Protein AF-A0A1J5P6Z2-F1 (afdb_monomer_lite)

Secondary structure (DSSP, 8-state):
------SSS---HHHHTT------PPPPHHHHHHHIIIIIHHHHHHHTT--TTT----HHHHHHIIIII--SSSSHHHHHHHHHHHHHHHHHHHHHHHHHHHHHHHHHHHHHHHHHHHHHHHHHHHHHHHHHHHHHHHHHHHHHHHHHHHHHHHHHHHHHHHHHHHHHHHHHHHHHHHHHHHHHHHHHHHHHHHHHHHHHHHHHHTT-S-HHHHHHHHHHHHHHHHHHHHHHHHHTPPP----S-TTTSHHHHHIIIIIHHHHTT-HHHHTHHHHHHHHHHHHHHHHHHHHHT-HHHHHHHHHHHHHHHHHHHHHHHHHHTT--

Organism: NCBI:txid410659

Radius of gyration: 81.22 Å; chains: 1; bounding box: 143×39×195 Å

Structure (mmCIF, N/CA/C/O backbone):
data_AF-A0A1J5P6Z2-F1
#
_entry.id   AF-A0A1J5P6Z2-F1
#
loop_
_atom_site.group_PDB
_atom_site.id
_atom_site.type_symbol
_atom_site.label_atom_id
_atom_site.label_alt_id
_atom_site.label_comp_id
_atom_site.label_asym_id
_atom_site.label_entity_id
_atom_site.label_seq_id
_atom_site.pdbx_PDB_ins_code
_atom_site.Cartn_x
_atom_site.Cartn_y
_atom_site.Cartn_z
_atom_site.occupancy
_atom_site.B_iso_or_equiv
_atom_site.auth_seq_id
_atom_site.auth_comp_id
_atom_site.auth_asym_id
_atom_site.auth_atom_id
_atom_site.pdbx_PDB_model_num
ATOM 1 N N . MET A 1 1 ? -91.002 -18.496 86.817 1.00 79.62 1 MET A N 1
ATOM 2 C CA . MET A 1 1 ? -89.914 -18.544 87.816 1.00 79.62 1 MET A CA 1
ATOM 3 C C . MET A 1 1 ? -89.380 -17.131 87.974 1.00 79.62 1 MET A C 1
ATOM 5 O O . MET A 1 1 ? -89.058 -16.530 86.959 1.00 79.62 1 MET A O 1
ATOM 9 N N . PHE A 1 2 ? -89.356 -16.587 89.191 1.00 88.38 2 PHE A N 1
ATOM 10 C CA . PHE A 1 2 ? -88.803 -15.257 89.469 1.00 88.38 2 PHE A CA 1
ATOM 11 C C . PHE A 1 2 ? -87.488 -15.414 90.230 1.00 88.38 2 PHE A C 1
ATOM 13 O O . PHE A 1 2 ? -87.411 -16.228 91.145 1.00 88.38 2 PHE A O 1
ATOM 20 N N . VAL A 1 3 ? -86.474 -14.640 89.847 1.00 87.06 3 VAL A N 1
ATOM 21 C CA . VAL A 1 3 ? -85.189 -14.553 90.548 1.00 87.06 3 VAL A CA 1
ATOM 22 C C . VAL A 1 3 ? -84.920 -13.078 90.798 1.00 87.06 3 VAL A C 1
ATOM 24 O O . VAL A 1 3 ? -84.988 -12.271 89.872 1.00 87.06 3 VAL A O 1
ATOM 27 N N . ALA A 1 4 ? -84.642 -12.726 92.048 1.00 87.81 4 ALA A N 1
ATOM 28 C CA . ALA A 1 4 ? -84.287 -11.375 92.451 1.00 87.81 4 ALA A CA 1
ATOM 29 C C . ALA A 1 4 ? -82.893 -11.388 93.083 1.00 87.81 4 ALA A C 1
ATOM 31 O O . ALA A 1 4 ? -82.535 -12.329 93.789 1.00 87.81 4 ALA A O 1
ATOM 32 N N . THR A 1 5 ? -82.106 -10.343 92.836 1.00 89.62 5 THR A N 1
ATOM 33 C CA . THR A 1 5 ? -80.767 -10.172 93.413 1.00 89.62 5 THR A CA 1
ATOM 34 C C . THR A 1 5 ? -80.741 -8.922 94.279 1.00 89.62 5 THR A C 1
ATOM 36 O O . THR A 1 5 ? -81.189 -7.866 93.833 1.00 89.62 5 THR A O 1
ATOM 39 N N . ALA A 1 6 ? -80.168 -9.008 95.475 1.00 87.19 6 ALA A N 1
ATOM 40 C CA . ALA A 1 6 ? -79.970 -7.864 96.357 1.00 87.19 6 ALA A CA 1
ATOM 41 C C . ALA A 1 6 ? -78.566 -7.911 96.971 1.00 87.19 6 ALA A C 1
ATOM 43 O O . ALA A 1 6 ? -78.073 -8.982 97.315 1.00 87.19 6 ALA A O 1
ATOM 44 N N . ASN A 1 7 ? -77.927 -6.747 97.122 1.00 85.69 7 ASN A N 1
ATOM 45 C CA . ASN A 1 7 ? -76.618 -6.644 97.783 1.00 85.69 7 ASN A CA 1
ATOM 46 C C . ASN A 1 7 ? -76.742 -6.539 99.311 1.00 85.69 7 ASN A C 1
ATOM 48 O O . ASN A 1 7 ? -75.782 -6.800 100.030 1.00 85.69 7 ASN A O 1
ATOM 52 N N . THR A 1 8 ? -77.908 -6.123 99.812 1.00 82.75 8 THR A N 1
ATOM 53 C CA . THR A 1 8 ? -78.197 -5.978 101.243 1.00 82.75 8 THR A CA 1
ATOM 54 C C . THR A 1 8 ? -79.546 -6.614 101.566 1.00 82.75 8 THR A C 1
ATOM 56 O O . THR A 1 8 ? -80.411 -6.735 100.701 1.00 82.75 8 THR A O 1
ATOM 59 N N . LEU A 1 9 ? -79.735 -7.011 102.826 1.00 84.00 9 LEU A N 1
ATOM 60 C CA . LEU A 1 9 ? -80.982 -7.619 103.309 1.00 84.00 9 LEU A CA 1
ATOM 61 C C . LEU A 1 9 ? -81.999 -6.583 103.812 1.00 84.00 9 LEU A C 1
ATOM 63 O O . LEU A 1 9 ? -82.941 -6.942 104.509 1.00 84.00 9 LEU A O 1
ATOM 67 N N . ASN A 1 10 ? -81.834 -5.303 103.461 1.00 86.25 10 ASN A N 1
ATOM 68 C CA . ASN A 1 10 ? -82.802 -4.252 103.783 1.00 86.25 10 ASN A CA 1
ATOM 69 C C . ASN A 1 10 ? -83.983 -4.287 102.797 1.00 86.25 10 ASN A C 1
ATOM 71 O O . ASN A 1 10 ? -84.209 -3.355 102.026 1.00 86.25 10 ASN A O 1
ATOM 75 N N . ILE A 1 11 ? -84.671 -5.424 102.763 1.00 87.38 11 ILE A N 1
ATOM 76 C CA . ILE A 1 11 ? -85.799 -5.703 101.876 1.00 87.38 11 ILE A CA 1
ATOM 77 C C . ILE A 1 11 ? -87.077 -5.587 102.718 1.00 87.38 11 ILE A C 1
ATOM 79 O O . ILE A 1 11 ? -87.085 -6.069 103.852 1.00 87.38 11 ILE A O 1
ATOM 83 N N . PRO A 1 12 ? -88.163 -4.971 102.210 1.00 89.88 12 PRO A N 1
ATOM 84 C CA . PRO A 1 12 ? -89.425 -4.900 102.939 1.00 89.88 12 PRO A CA 1
ATOM 85 C C . PRO A 1 12 ? -89.884 -6.286 103.414 1.00 89.88 12 PRO A C 1
ATOM 87 O O . PRO A 1 12 ? -89.955 -7.218 102.610 1.00 89.88 12 PRO A O 1
ATOM 90 N N . ALA A 1 13 ? -90.243 -6.405 104.696 1.00 84.75 13 ALA A N 1
ATOM 91 C CA . ALA A 1 13 ? -90.653 -7.669 105.318 1.00 84.75 13 ALA A CA 1
ATOM 92 C C . ALA A 1 13 ? -91.703 -8.469 104.507 1.00 84.75 13 ALA A 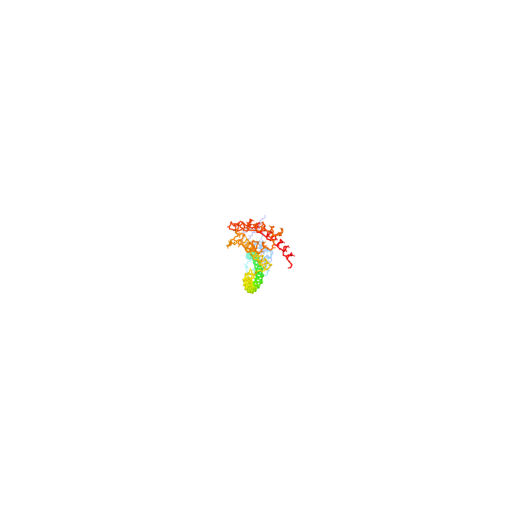C 1
ATOM 94 O O . ALA A 1 13 ? -91.503 -9.669 104.332 1.00 84.75 13 ALA A O 1
ATOM 95 N N . PRO A 1 14 ? -92.731 -7.846 103.880 1.00 88.75 14 PRO A N 1
ATOM 96 C CA . PRO A 1 14 ? -93.716 -8.589 103.085 1.00 88.75 14 PRO A CA 1
ATOM 97 C C . PRO A 1 14 ? -93.141 -9.333 101.871 1.00 88.75 14 PRO A C 1
ATOM 99 O O . PRO A 1 14 ? -93.732 -10.307 101.406 1.00 88.75 14 PRO A O 1
ATOM 102 N N . LEU A 1 15 ? -92.024 -8.849 101.318 1.00 87.88 15 LEU A N 1
ATOM 103 C CA . LEU A 1 15 ? -91.320 -9.506 100.216 1.00 87.88 15 LEU A CA 1
ATOM 104 C C . LEU A 1 15 ? -90.353 -10.565 100.743 1.00 87.88 15 LEU A C 1
ATOM 106 O O . LEU A 1 15 ? -90.240 -11.626 100.140 1.00 87.88 15 LEU A O 1
ATOM 110 N N . MET A 1 16 ? -89.699 -10.290 101.874 1.00 84.12 16 MET A N 1
ATOM 111 C CA . MET A 1 16 ? -88.738 -11.199 102.497 1.00 84.12 16 MET A CA 1
ATOM 112 C C . MET A 1 16 ? -89.387 -12.521 102.921 1.00 84.12 16 MET A C 1
ATOM 114 O O . MET A 1 16 ? -88.835 -13.578 102.636 1.00 84.12 16 MET A O 1
ATOM 118 N N . ASP A 1 17 ? -90.598 -12.469 103.483 1.00 85.44 17 ASP A N 1
ATOM 119 C CA . ASP A 1 17 ? -91.355 -13.660 103.904 1.00 85.44 17 ASP A CA 1
ATOM 120 C C . ASP A 1 17 ? -91.742 -14.584 102.735 1.00 85.44 17 ASP A C 1
ATOM 122 O O . ASP A 1 17 ? -92.127 -15.735 102.934 1.00 85.44 17 ASP A O 1
ATOM 126 N N . ARG A 1 18 ? -91.659 -14.085 101.495 1.00 91.81 18 ARG A N 1
ATOM 127 C CA . ARG A 1 18 ? -91.987 -14.822 100.265 1.00 91.81 18 ARG A CA 1
ATOM 128 C C . ARG A 1 18 ? -90.749 -15.233 99.469 1.00 91.81 18 ARG A C 1
ATOM 130 O O . ARG A 1 18 ? -90.887 -15.680 98.331 1.00 91.81 18 ARG A O 1
ATOM 137 N N . MET A 1 19 ? -89.556 -15.043 100.026 1.00 90.19 19 MET A N 1
ATOM 138 C CA . MET A 1 19 ? -88.288 -15.303 99.356 1.00 90.19 19 MET A CA 1
ATOM 139 C C . MET A 1 19 ? -87.455 -16.308 100.146 1.00 90.19 19 MET A C 1
ATOM 141 O O . MET A 1 19 ? -87.282 -16.186 101.354 1.00 90.19 19 MET A O 1
ATOM 145 N N . GLU A 1 20 ? -86.866 -17.268 99.439 1.00 90.25 20 GLU A N 1
ATOM 146 C CA . GLU A 1 20 ? -85.756 -18.048 99.973 1.00 90.25 20 GLU A CA 1
ATOM 147 C C . GLU A 1 20 ? -84.465 -17.240 99.801 1.00 90.25 20 GLU A C 1
ATOM 149 O O . GLU A 1 20 ? -84.074 -16.886 98.685 1.00 90.25 20 GLU A O 1
ATOM 154 N N . ILE A 1 21 ? -83.813 -16.899 100.913 1.00 88.00 21 ILE A N 1
ATOM 155 C CA . ILE A 1 21 ? -82.596 -16.086 100.892 1.00 88.00 21 ILE A CA 1
ATOM 156 C C . ILE A 1 21 ? -81.380 -17.002 100.771 1.00 88.00 21 ILE A C 1
ATOM 158 O O . ILE A 1 21 ? -80.937 -17.599 101.752 1.00 88.00 21 ILE A O 1
ATOM 162 N N . ILE A 1 22 ? -80.781 -17.030 99.583 1.00 89.50 22 ILE A N 1
ATOM 163 C CA . ILE A 1 22 ? -79.484 -17.669 99.349 1.00 89.50 22 ILE A CA 1
ATOM 164 C C . ILE A 1 22 ? -78.388 -16.608 99.491 1.00 89.50 22 ILE A C 1
ATOM 166 O O . ILE A 1 22 ? -78.310 -15.664 98.704 1.00 89.50 22 ILE A O 1
ATOM 170 N N . ARG A 1 23 ? -77.528 -16.747 100.507 1.00 83.62 23 ARG A N 1
ATOM 171 C CA . ARG A 1 23 ? -76.382 -15.849 100.706 1.00 83.62 23 ARG A CA 1
ATOM 172 C C . ARG A 1 23 ? -75.191 -16.332 99.889 1.00 83.62 23 ARG A C 1
ATOM 174 O O . ARG A 1 23 ? -74.643 -17.393 100.164 1.00 83.62 23 ARG A O 1
ATOM 181 N N . LEU A 1 24 ? -74.767 -15.518 98.930 1.00 85.12 24 LEU A N 1
ATOM 182 C CA . LEU A 1 24 ? -73.528 -15.735 98.192 1.00 85.12 24 LEU A CA 1
ATOM 183 C C . LEU A 1 24 ? -72.399 -14.982 98.902 1.00 85.12 24 LEU A C 1
ATOM 185 O O . LEU A 1 24 ? -72.438 -13.754 99.005 1.00 85.12 24 LEU A O 1
ATOM 189 N N . SER A 1 25 ? -71.423 -15.716 99.435 1.00 85.62 25 SER A N 1
ATOM 190 C CA . SER A 1 25 ? -70.207 -15.128 99.998 1.00 85.62 25 SER A CA 1
ATOM 191 C C . SER A 1 25 ? -69.284 -14.610 98.893 1.00 85.62 25 SER A C 1
ATOM 193 O O . SER A 1 25 ? -69.420 -14.961 97.722 1.00 85.62 25 SER A O 1
ATOM 195 N N . GLY A 1 26 ? -68.333 -13.757 99.277 1.00 89.12 26 GLY A N 1
ATOM 196 C CA . GLY A 1 26 ? -67.220 -13.407 98.399 1.00 89.12 26 GLY A CA 1
ATOM 197 C C . GLY A 1 26 ? -66.314 -14.605 98.118 1.00 89.12 26 GLY A C 1
ATOM 198 O O . GLY A 1 26 ? -66.422 -15.643 98.770 1.00 89.12 26 GLY A O 1
ATOM 199 N N . TYR A 1 27 ? -65.402 -14.414 97.173 1.00 93.44 27 TYR A N 1
ATOM 200 C CA . TYR A 1 27 ? -64.408 -15.412 96.794 1.00 93.44 27 TYR A CA 1
ATOM 201 C C . TYR A 1 27 ? -63.080 -15.166 97.514 1.00 93.44 27 TYR A C 1
ATOM 203 O O . TYR A 1 27 ? -62.640 -14.019 97.655 1.00 93.44 27 TYR A O 1
ATOM 211 N N . THR A 1 28 ? -62.423 -16.246 97.918 1.00 93.06 28 THR A N 1
ATOM 212 C CA . THR A 1 28 ? -61.026 -16.262 98.370 1.00 93.06 28 THR A CA 1
ATOM 213 C C . THR A 1 28 ? -60.061 -15.975 97.212 1.00 93.06 28 THR A C 1
ATOM 215 O O . THR A 1 28 ? -60.448 -16.020 96.044 1.00 93.06 28 THR A O 1
ATOM 218 N N . GLU A 1 29 ? -58.792 -15.666 97.507 1.00 90.75 29 GLU A N 1
ATOM 219 C CA . GLU A 1 29 ? -57.788 -15.406 96.459 1.00 90.75 29 GLU A CA 1
ATOM 220 C C . GLU A 1 29 ? -57.661 -16.579 95.476 1.00 90.75 29 GLU A C 1
ATOM 222 O O . GLU A 1 29 ? -57.705 -16.363 94.266 1.00 90.75 29 GLU A O 1
ATOM 227 N N . ASP A 1 30 ? -57.571 -17.810 95.985 1.00 91.75 30 ASP A N 1
ATOM 228 C CA . ASP A 1 30 ? -57.420 -19.011 95.155 1.00 91.75 30 ASP A CA 1
ATOM 229 C C . ASP A 1 30 ? -58.671 -19.281 94.303 1.00 91.75 30 ASP A C 1
ATOM 231 O O . ASP A 1 30 ? -58.567 -19.638 93.128 1.00 91.75 30 ASP A O 1
ATOM 235 N N . GLU A 1 31 ? -59.869 -19.033 94.846 1.00 93.25 31 GLU A N 1
ATOM 236 C CA . GLU A 1 31 ? -61.115 -19.123 94.076 1.00 93.25 31 GLU A CA 1
ATOM 237 C C . GLU A 1 31 ? -61.163 -18.080 92.956 1.00 93.25 31 GLU A C 1
ATOM 239 O O . GLU A 1 31 ? -61.568 -18.400 91.839 1.00 93.25 31 GLU A O 1
ATOM 244 N N . LYS A 1 32 ? -60.711 -16.846 93.210 1.00 94.81 32 LYS A N 1
ATOM 245 C CA . LYS A 1 32 ? -60.655 -15.800 92.178 1.00 94.81 32 LYS A CA 1
ATOM 246 C C . LYS A 1 32 ? -59.666 -16.124 91.070 1.00 94.81 32 LYS A C 1
ATOM 248 O O . LYS A 1 32 ? -59.987 -15.874 89.910 1.00 94.81 32 LYS A O 1
ATOM 253 N N . VAL A 1 33 ? -58.502 -16.676 91.409 1.00 94.81 33 VAL A N 1
ATOM 254 C CA . VAL A 1 33 ? -57.518 -17.137 90.419 1.00 94.81 33 VAL A CA 1
ATOM 255 C C . VAL A 1 33 ? -58.127 -18.251 89.562 1.00 94.81 33 VAL A C 1
ATOM 257 O O . VAL A 1 33 ? -58.147 -18.126 88.340 1.00 94.81 33 VAL A O 1
ATOM 260 N N . SER A 1 34 ? -58.756 -19.257 90.178 1.00 94.56 34 SER A N 1
ATOM 261 C CA . SER A 1 34 ? -59.429 -20.350 89.455 1.00 94.56 34 SER A CA 1
ATO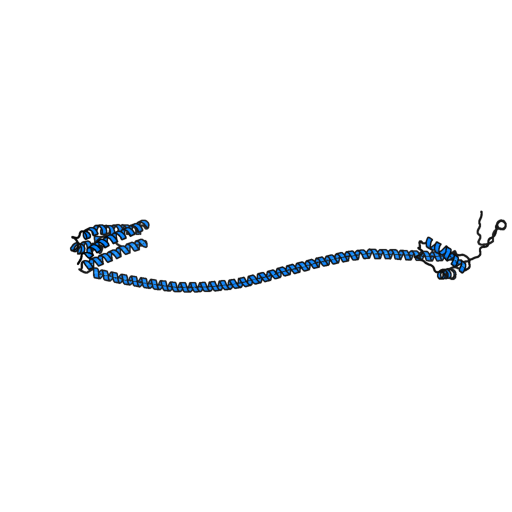M 262 C C . SER A 1 34 ? -60.573 -19.856 88.552 1.00 94.56 34 SER A C 1
ATOM 264 O O . SER A 1 34 ? -60.724 -20.311 87.415 1.00 94.56 34 SER A O 1
ATOM 266 N N . ILE A 1 35 ? -61.366 -18.878 89.011 1.00 94.81 35 ILE A N 1
ATOM 267 C CA . ILE A 1 35 ? -62.412 -18.232 88.200 1.00 94.81 35 ILE A CA 1
ATOM 268 C C . ILE A 1 35 ? -61.794 -17.452 87.032 1.00 94.81 35 ILE A C 1
ATOM 270 O O . ILE A 1 35 ? -62.320 -17.492 85.915 1.00 94.81 35 ILE A O 1
ATOM 274 N N . ALA A 1 36 ? -60.690 -16.744 87.272 1.00 94.56 36 ALA A N 1
ATOM 275 C CA . ALA A 1 36 ? -60.010 -15.980 86.241 1.00 94.56 36 ALA A CA 1
ATOM 276 C C . ALA A 1 36 ? -59.468 -16.883 85.132 1.00 94.56 36 ALA A C 1
ATOM 278 O O . ALA A 1 36 ? -59.775 -16.636 83.969 1.00 94.56 36 ALA A O 1
ATOM 279 N N . GLU A 1 37 ? -58.752 -17.950 85.480 1.00 93.25 37 GLU A N 1
ATOM 280 C CA . GLU A 1 37 ? -58.189 -18.898 84.513 1.00 93.25 37 GLU A CA 1
ATOM 281 C C . GLU A 1 37 ? -59.263 -19.597 83.684 1.00 93.25 37 GLU A C 1
ATOM 283 O O . GLU A 1 37 ? -59.166 -19.662 82.460 1.00 93.25 37 GLU A O 1
ATOM 288 N N . ARG A 1 38 ? -60.312 -20.106 84.341 1.00 93.75 38 ARG A N 1
ATOM 289 C CA . ARG A 1 38 ? -61.333 -20.914 83.662 1.00 93.75 38 ARG A CA 1
ATOM 290 C C . ARG A 1 38 ? -62.310 -20.084 82.842 1.00 93.75 38 ARG A C 1
ATOM 292 O O . ARG A 1 38 ? -62.811 -20.575 81.835 1.00 93.75 38 ARG A O 1
ATOM 299 N N . TYR A 1 39 ? -62.615 -18.860 83.277 1.00 94.38 39 TYR A N 1
ATOM 300 C CA . TYR A 1 39 ? -63.736 -18.101 82.719 1.00 94.38 39 TYR A CA 1
ATOM 301 C C . TYR A 1 39 ? -63.365 -16.691 82.265 1.00 94.38 39 TYR A C 1
ATOM 303 O O . TYR A 1 39 ? -63.748 -16.301 81.163 1.00 94.38 39 TYR A O 1
ATOM 311 N N . LEU A 1 40 ? -62.645 -15.906 83.072 1.00 94.56 40 LEU A N 1
ATOM 312 C CA . LEU A 1 40 ? -62.426 -14.488 82.748 1.00 94.56 40 LEU A CA 1
ATOM 313 C C . LEU A 1 40 ? -61.361 -14.293 81.668 1.00 94.56 40 LEU A C 1
ATOM 315 O O . LEU A 1 40 ? -61.584 -13.513 80.747 1.00 94.56 40 LEU A O 1
ATOM 319 N N . VAL A 1 41 ? -60.235 -15.004 81.743 1.00 93.25 41 VAL A N 1
ATOM 320 C CA . VAL A 1 41 ? -59.144 -14.912 80.763 1.00 93.25 41 VAL A CA 1
ATOM 321 C C . VAL A 1 41 ? -59.620 -15.348 79.371 1.00 93.25 41 VAL A C 1
ATOM 323 O O . VAL A 1 41 ? -59.529 -14.521 78.462 1.00 93.25 41 VAL A O 1
ATOM 326 N N . PRO A 1 42 ? -60.237 -16.535 79.175 1.00 92.38 42 PRO A N 1
ATOM 327 C CA . PRO A 1 42 ? -60.747 -16.929 77.859 1.00 92.38 42 PRO A CA 1
ATOM 328 C C . PRO A 1 42 ? -61.787 -15.946 77.310 1.00 92.38 42 PRO A C 1
ATOM 330 O O . PRO A 1 42 ? -61.762 -15.597 76.130 1.00 92.38 42 PRO A O 1
ATOM 333 N N . LYS A 1 43 ? -62.675 -15.440 78.179 1.00 93.94 43 LYS A N 1
ATOM 334 C CA . LYS A 1 43 ? -63.692 -14.450 77.808 1.00 93.94 43 LYS A CA 1
ATOM 335 C C . LYS A 1 43 ? -63.065 -13.137 77.336 1.00 93.94 43 LYS A C 1
ATOM 337 O O . LYS A 1 43 ? -63.491 -12.601 76.315 1.00 93.94 43 LYS A O 1
ATOM 342 N N . GLN A 1 44 ? -62.067 -12.616 78.053 1.00 93.62 44 GLN A N 1
ATOM 343 C CA . GLN A 1 44 ? -61.389 -11.373 77.679 1.00 93.62 44 GLN A CA 1
ATOM 344 C C . GLN A 1 44 ? -60.513 -11.550 76.433 1.00 93.62 44 GLN A C 1
AT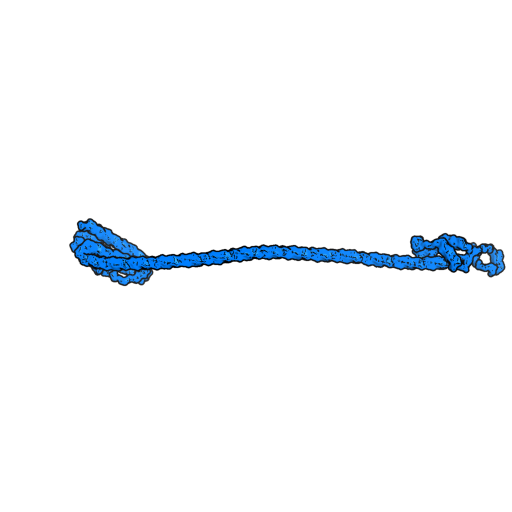OM 346 O O . GLN A 1 44 ? -60.498 -10.657 75.592 1.00 93.62 44 GLN A O 1
ATOM 351 N N . MET A 1 45 ? -59.839 -12.689 76.254 1.00 91.44 45 MET A N 1
ATOM 352 C CA . MET A 1 45 ? -59.074 -12.971 75.031 1.00 91.44 45 MET A CA 1
ATOM 353 C C . MET A 1 45 ? -59.978 -12.988 73.795 1.00 91.44 45 MET A C 1
ATOM 355 O O . MET A 1 45 ? -59.714 -12.264 72.836 1.00 91.44 45 MET A O 1
ATOM 359 N N . ALA A 1 46 ? -61.098 -13.717 73.857 1.00 90.75 46 ALA A N 1
ATOM 360 C CA . ALA A 1 46 ? -62.066 -13.784 72.764 1.00 90.75 46 ALA A CA 1
ATOM 361 C C . ALA A 1 46 ? -62.689 -12.413 72.450 1.00 90.75 46 ALA A C 1
ATOM 363 O O . ALA A 1 46 ? -62.782 -12.028 71.287 1.00 90.75 46 ALA A O 1
ATOM 364 N N . ALA A 1 47 ? -63.070 -11.644 73.477 1.00 91.75 47 ALA A N 1
ATOM 365 C CA . ALA A 1 47 ? -63.661 -10.316 73.301 1.00 91.75 47 ALA A CA 1
ATOM 366 C C . ALA A 1 47 ? -62.705 -9.295 72.655 1.00 91.75 47 ALA A C 1
ATOM 368 O O . ALA A 1 47 ? -63.171 -8.328 72.057 1.00 91.75 47 ALA A O 1
ATOM 369 N N . ASN A 1 48 ? -61.389 -9.499 72.773 1.00 90.56 48 ASN A N 1
ATOM 370 C CA . ASN A 1 48 ? -60.364 -8.625 72.194 1.00 90.56 48 ASN A CA 1
ATOM 371 C C . ASN A 1 48 ? -59.696 -9.224 70.943 1.00 90.56 48 ASN A C 1
ATOM 373 O O . ASN A 1 48 ? -58.713 -8.666 70.464 1.00 90.56 48 ASN A O 1
ATOM 377 N N . GLY A 1 49 ? -60.216 -10.337 70.413 1.00 88.75 49 GLY A N 1
ATOM 378 C CA . GLY A 1 49 ? -59.717 -10.960 69.183 1.00 88.75 49 GLY A CA 1
ATOM 379 C C . GLY A 1 49 ? -58.333 -11.604 69.298 1.00 88.75 49 GLY A C 1
ATOM 380 O O . GLY A 1 49 ? -57.715 -11.860 68.271 1.00 88.75 49 GLY A O 1
ATOM 381 N N . LEU A 1 50 ? -57.851 -11.867 70.517 1.00 88.50 50 LEU A N 1
ATOM 382 C CA . LEU A 1 50 ? -56.543 -12.478 70.749 1.00 88.50 50 LEU A CA 1
ATOM 383 C C . LEU A 1 50 ? -56.603 -13.993 70.554 1.00 88.50 50 LEU A C 1
ATOM 385 O O . LEU A 1 50 ? -57.430 -14.676 71.169 1.00 88.50 50 LEU A O 1
ATOM 389 N N . LYS A 1 51 ? -55.681 -14.533 69.756 1.00 88.06 51 LYS A N 1
ATOM 390 C CA . LYS A 1 51 ? -55.467 -15.981 69.646 1.00 88.06 51 LYS A CA 1
ATOM 391 C C . LYS A 1 51 ? -54.732 -16.511 70.888 1.00 88.06 51 LYS A C 1
ATOM 393 O O . LYS A 1 51 ? -53.968 -15.770 71.509 1.00 88.06 51 LYS A O 1
ATOM 398 N N . PRO A 1 52 ? -54.887 -17.802 71.241 1.00 82.94 52 PRO A N 1
ATOM 399 C CA . PRO A 1 52 ? -54.159 -18.416 72.360 1.00 82.94 52 PRO A CA 1
ATOM 400 C C . PRO A 1 52 ? -52.633 -18.259 72.289 1.00 82.94 52 PRO A C 1
ATOM 402 O O . PRO A 1 52 ? -51.967 -18.191 73.315 1.00 82.94 52 PRO A O 1
ATOM 405 N N . GLU A 1 53 ? -52.090 -18.177 71.076 1.00 85.44 53 GLU A N 1
ATOM 406 C CA . GLU A 1 53 ? -50.656 -18.029 70.804 1.00 85.44 53 GLU A CA 1
ATOM 407 C C . GLU A 1 53 ? -50.153 -16.587 70.998 1.00 85.44 53 GLU A C 1
ATOM 409 O O . GLU A 1 53 ? -48.957 -16.363 71.154 1.00 85.44 53 GLU A O 1
ATOM 414 N N . GLU A 1 54 ? -51.057 -15.602 71.009 1.00 80.31 54 GLU A N 1
ATOM 415 C CA . GLU A 1 54 ? -50.723 -14.172 71.046 1.00 80.31 54 GLU A CA 1
ATOM 416 C C . GLU A 1 54 ? -50.669 -13.620 72.480 1.00 80.31 54 GLU A C 1
ATOM 418 O O . GLU A 1 54 ? -50.049 -12.585 72.725 1.00 80.31 54 GLU A O 1
ATOM 423 N N . CYS A 1 55 ? -51.319 -14.280 73.447 1.00 83.69 55 CYS A N 1
ATOM 424 C CA . CYS A 1 55 ? -51.331 -13.840 74.841 1.00 83.69 55 CYS A CA 1
ATOM 425 C C . CYS A 1 55 ? -51.567 -15.004 75.809 1.00 83.69 55 CYS A C 1
ATOM 427 O O . CYS A 1 55 ? -52.602 -15.662 75.757 1.00 83.69 55 CYS A O 1
ATOM 429 N N . ALA A 1 56 ? -50.646 -15.197 76.753 1.00 86.12 56 ALA A N 1
ATOM 430 C CA . ALA A 1 56 ? -50.805 -16.118 77.871 1.00 86.12 56 ALA A CA 1
ATOM 431 C C . ALA A 1 56 ? -50.568 -15.365 79.184 1.00 86.12 56 ALA A C 1
ATOM 433 O O . ALA A 1 56 ? -49.557 -14.678 79.340 1.00 86.12 56 ALA A O 1
ATOM 434 N N . ILE A 1 57 ? -51.503 -15.485 80.128 1.00 87.25 57 ILE A N 1
ATOM 435 C CA . ILE A 1 57 ? -51.391 -14.887 81.462 1.00 87.25 57 ILE A CA 1
ATOM 436 C C . ILE A 1 57 ? -51.083 -16.018 82.441 1.00 87.25 57 ILE A C 1
ATOM 438 O O . ILE A 1 57 ? -51.857 -16.966 82.543 1.00 87.25 57 ILE A O 1
ATOM 442 N N . SER A 1 58 ? -49.950 -15.935 83.138 1.00 92.12 58 SER A N 1
ATOM 443 C CA . SER A 1 58 ? -49.562 -16.943 84.126 1.00 92.12 58 SER A CA 1
ATOM 444 C C . SER A 1 58 ? -50.414 -16.851 85.393 1.00 92.12 58 SER A C 1
ATOM 446 O O . SER A 1 58 ? -50.854 -15.765 85.779 1.00 92.12 58 SER A O 1
ATOM 448 N N . GLU A 1 59 ? -50.570 -17.971 86.102 1.00 90.94 59 GLU A N 1
ATOM 449 C CA . GLU A 1 59 ? -51.256 -18.011 87.403 1.00 90.94 59 GLU A CA 1
ATOM 450 C C . GLU A 1 59 ? -50.661 -16.988 88.389 1.00 90.94 59 GLU A C 1
ATOM 452 O O . GLU A 1 59 ? -51.389 -16.275 89.082 1.00 90.94 59 GLU A O 1
ATOM 457 N N . SER A 1 60 ? -49.329 -16.854 88.415 1.00 92.06 60 SER A N 1
ATOM 458 C CA . SER A 1 60 ? -48.631 -15.871 89.254 1.00 92.06 60 SER A CA 1
ATOM 459 C C . SER A 1 60 ? -49.074 -14.435 88.962 1.00 92.06 60 SER A C 1
ATOM 461 O O . SER A 1 60 ? -49.358 -13.684 89.892 1.00 92.06 60 SER A O 1
ATOM 463 N N . ALA A 1 61 ? -49.220 -14.075 87.685 1.00 91.69 61 ALA A N 1
ATOM 464 C CA . ALA A 1 61 ? -49.685 -12.755 87.282 1.00 91.69 61 ALA A CA 1
ATOM 465 C C . ALA A 1 61 ? -51.156 -12.535 87.667 1.00 91.69 61 ALA A C 1
ATOM 467 O O . ALA A 1 61 ? -51.517 -11.453 88.124 1.00 91.69 61 ALA A O 1
ATOM 468 N N . LEU A 1 62 ? -52.010 -13.559 87.547 1.00 92.44 62 LEU A N 1
ATOM 469 C CA . LEU A 1 62 ? -53.399 -13.484 88.016 1.00 92.44 62 LEU A CA 1
ATOM 470 C C . LEU A 1 62 ? -53.471 -13.259 89.527 1.00 92.44 62 LEU A C 1
ATOM 472 O O . LEU A 1 62 ? -54.247 -12.421 89.990 1.00 92.44 62 LEU A O 1
ATOM 476 N N . ARG A 1 63 ? -52.635 -13.966 90.289 1.00 93.56 63 ARG A N 1
ATOM 477 C CA . ARG A 1 63 ? -52.538 -13.826 91.744 1.00 93.56 63 ARG A CA 1
ATOM 478 C C . ARG A 1 63 ? -52.083 -12.419 92.142 1.00 93.56 63 ARG A C 1
ATOM 480 O O . ARG A 1 63 ? -52.660 -11.833 93.059 1.00 93.56 63 ARG A O 1
ATOM 487 N N . ASP A 1 64 ? -51.133 -11.842 91.413 1.00 94.69 64 ASP A N 1
ATOM 488 C CA . ASP A 1 64 ? -50.686 -10.463 91.624 1.00 94.69 64 ASP A CA 1
ATOM 489 C C . ASP A 1 64 ? -51.783 -9.440 91.295 1.00 94.69 64 ASP A C 1
ATOM 491 O O . ASP A 1 64 ? -51.996 -8.495 92.058 1.00 94.69 64 ASP A O 1
ATOM 495 N N . ILE A 1 65 ? -52.544 -9.646 90.213 1.00 92.94 65 ILE A N 1
ATOM 496 C CA . ILE A 1 65 ? -53.691 -8.789 89.873 1.00 92.94 65 ILE A CA 1
ATOM 497 C C . ILE A 1 65 ? -54.727 -8.825 91.000 1.00 92.94 65 ILE A C 1
ATOM 499 O O . ILE A 1 65 ? -55.179 -7.774 91.459 1.00 92.94 65 ILE A O 1
ATOM 503 N N . VAL A 1 66 ? -55.063 -10.018 91.499 1.00 92.81 66 VAL A N 1
ATOM 504 C CA . VAL A 1 66 ? -56.009 -10.178 92.610 1.00 92.81 66 VAL A CA 1
ATOM 505 C C . VAL A 1 66 ? -55.532 -9.422 93.855 1.00 92.81 66 VAL A C 1
ATOM 507 O O . VAL A 1 66 ? -56.324 -8.679 94.435 1.00 92.81 66 VAL A O 1
ATOM 510 N N . ARG A 1 67 ? -54.254 -9.549 94.234 1.00 91.81 67 ARG A N 1
ATOM 511 C CA . ARG A 1 67 ? -53.691 -8.960 95.465 1.00 91.81 67 ARG A CA 1
ATOM 512 C C . ARG A 1 67 ? -53.492 -7.453 95.408 1.00 91.81 67 ARG A C 1
ATOM 514 O O . ARG A 1 67 ? -53.808 -6.747 96.366 1.00 91.81 67 ARG A O 1
ATOM 521 N N . TYR A 1 68 ? -52.924 -6.962 94.312 1.00 93.50 68 TYR A N 1
ATOM 522 C CA . TYR A 1 68 ? -52.442 -5.584 94.232 1.00 93.50 68 TYR A CA 1
ATOM 523 C C . TYR A 1 68 ? -53.403 -4.655 93.492 1.00 93.50 68 TYR A C 1
ATOM 525 O O . TYR A 1 68 ? -53.409 -3.454 93.762 1.00 93.50 68 TYR A O 1
ATOM 533 N N . TYR A 1 69 ? -54.246 -5.194 92.608 1.00 90.69 69 TYR A N 1
ATOM 534 C CA . TYR A 1 69 ? -55.079 -4.397 91.706 1.00 90.69 69 TYR A CA 1
ATOM 535 C C . TYR A 1 69 ? -56.585 -4.564 91.943 1.00 90.69 69 TYR A C 1
ATOM 537 O O . TYR A 1 69 ? -57.378 -3.813 91.375 1.00 90.69 69 TYR A O 1
ATOM 545 N N . THR A 1 70 ? -57.007 -5.482 92.823 1.00 90.81 70 THR A N 1
ATOM 546 C CA . THR A 1 70 ? -58.422 -5.642 93.194 1.00 90.81 70 THR A CA 1
ATOM 547 C C . THR A 1 70 ? -58.633 -5.534 94.704 1.00 90.81 70 THR A C 1
ATOM 549 O O . THR A 1 70 ? -57.887 -6.099 95.495 1.00 90.81 70 THR A O 1
ATOM 552 N N . ARG A 1 71 ? -59.670 -4.799 95.128 1.00 87.81 71 ARG A N 1
ATOM 553 C CA . ARG A 1 71 ? -60.112 -4.712 96.535 1.00 87.81 71 ARG A CA 1
ATOM 554 C C . ARG A 1 71 ? -61.630 -4.804 96.616 1.00 87.81 71 ARG A C 1
ATOM 556 O O . ARG A 1 71 ? -62.323 -3.846 96.939 1.00 87.81 71 ARG A O 1
ATOM 563 N N . GLU A 1 72 ? -62.145 -5.973 96.267 1.00 90.06 72 GLU A N 1
ATOM 564 C CA . GLU A 1 72 ? -63.577 -6.275 96.280 1.00 90.06 72 GLU A CA 1
ATOM 565 C C . GLU A 1 72 ? -63.819 -7.734 96.675 1.00 90.06 72 GLU A C 1
ATOM 567 O O . GLU A 1 72 ? -62.921 -8.562 96.568 1.00 90.06 72 GLU A O 1
ATOM 572 N N . ALA A 1 73 ? -65.035 -8.076 97.097 1.00 87.12 73 ALA A N 1
ATOM 573 C CA . ALA A 1 73 ? -65.407 -9.466 97.381 1.00 87.12 73 ALA A CA 1
ATOM 574 C C . ALA A 1 73 ? -65.654 -10.296 96.099 1.00 87.12 73 ALA A C 1
ATOM 576 O O . ALA A 1 73 ? -65.519 -11.517 96.115 1.00 87.12 73 ALA A O 1
ATOM 577 N N . GLY A 1 74 ? -66.005 -9.630 94.991 1.00 91.38 74 GLY A N 1
ATOM 578 C CA . GLY A 1 74 ? -66.290 -10.242 93.689 1.00 91.38 74 GLY A CA 1
ATOM 579 C C . GLY A 1 74 ? -65.090 -10.287 92.733 1.00 91.38 74 GLY A C 1
ATOM 580 O O . GLY A 1 74 ? -63.935 -10.244 93.164 1.00 91.38 74 GLY A O 1
ATOM 581 N N . VAL A 1 75 ? -65.391 -10.387 91.431 1.00 94.25 75 VAL A N 1
ATOM 582 C CA . VAL A 1 75 ? -64.405 -10.477 90.329 1.00 94.25 75 VAL A CA 1
ATOM 583 C C . VAL A 1 75 ? -64.605 -9.441 89.206 1.00 94.25 75 VAL A C 1
ATOM 585 O O . VAL A 1 75 ? -64.021 -9.568 88.136 1.00 94.25 75 VAL A O 1
ATOM 588 N N . ARG A 1 76 ? -65.414 -8.400 89.418 1.00 92.31 76 ARG A N 1
ATOM 589 C CA . ARG A 1 76 ? -65.630 -7.311 88.447 1.00 92.31 76 ARG A CA 1
ATOM 590 C C . ARG A 1 76 ? -64.366 -6.487 88.211 1.00 92.31 76 ARG A C 1
ATOM 592 O O . ARG A 1 76 ? -64.016 -6.221 87.065 1.00 92.31 76 ARG A O 1
ATOM 599 N N . SER A 1 77 ? -63.678 -6.088 89.281 1.00 92.00 77 SER A N 1
ATOM 600 C CA . SER A 1 77 ? -62.410 -5.357 89.170 1.00 92.00 77 SER A CA 1
ATOM 601 C C . SER A 1 77 ? -61.340 -6.236 88.521 1.00 92.00 77 SER A C 1
ATOM 603 O O . SER A 1 77 ? -60.607 -5.760 87.661 1.00 92.00 77 SER A O 1
ATOM 605 N N . LEU A 1 78 ? -61.319 -7.533 88.853 1.00 92.94 78 LEU A N 1
ATOM 606 C CA . LEU A 1 78 ? -60.426 -8.517 88.235 1.00 92.94 78 LEU A CA 1
ATOM 607 C C . LEU A 1 78 ? -60.671 -8.629 86.726 1.00 92.94 78 LEU A C 1
ATOM 609 O O . LEU A 1 78 ? -59.741 -8.503 85.937 1.00 92.94 78 LEU A O 1
ATOM 613 N N . GLU A 1 79 ? -61.928 -8.791 86.314 1.00 94.19 79 GLU A N 1
ATOM 614 C CA . GLU A 1 79 ? -62.313 -8.847 84.903 1.00 94.19 79 GLU A CA 1
ATOM 615 C C . GLU A 1 79 ? -61.917 -7.570 84.146 1.00 94.19 79 GLU A C 1
ATOM 617 O O . GLU A 1 79 ? -61.433 -7.645 83.014 1.00 94.19 79 GLU A O 1
ATOM 622 N N . ARG A 1 80 ? -62.065 -6.395 84.774 1.00 93.75 80 ARG A N 1
ATOM 623 C CA . ARG A 1 80 ? -61.675 -5.114 84.173 1.00 93.75 80 ARG A CA 1
ATOM 624 C C . ARG A 1 80 ? -60.171 -5.032 83.914 1.00 93.75 80 ARG A C 1
ATOM 626 O O . ARG A 1 80 ? -59.781 -4.619 82.821 1.00 93.75 80 ARG A O 1
ATOM 633 N N . GLU A 1 81 ? -59.342 -5.418 84.883 1.00 93.62 81 GLU A N 1
ATOM 634 C CA . GLU A 1 81 ? -57.883 -5.380 84.718 1.00 93.62 81 GLU A CA 1
ATOM 635 C C . GLU A 1 81 ? -57.398 -6.391 83.672 1.00 93.62 81 GLU A C 1
ATOM 637 O O . GLU A 1 81 ? -56.554 -6.057 82.838 1.00 93.62 81 GLU A O 1
ATOM 642 N N . LEU A 1 82 ? -58.007 -7.579 83.613 1.00 93.25 82 LEU A N 1
ATOM 643 C CA . LEU A 1 82 ? -57.734 -8.550 82.548 1.00 93.25 82 LEU A CA 1
ATOM 644 C C . LEU A 1 82 ? -58.122 -8.012 81.165 1.00 93.25 82 LEU A C 1
ATOM 646 O O . LEU A 1 82 ? -57.370 -8.174 80.205 1.00 93.25 82 LEU A O 1
ATOM 650 N N . GLY A 1 83 ? -59.251 -7.309 81.058 1.00 91.69 83 GLY A N 1
ATOM 651 C CA . GLY A 1 83 ? -59.659 -6.656 79.813 1.00 91.69 83 GLY A CA 1
ATOM 652 C C . GLY A 1 83 ? -58.727 -5.516 79.387 1.00 91.69 83 GLY A C 1
ATOM 653 O O . GLY A 1 83 ? -58.476 -5.338 78.195 1.00 91.69 83 GLY A O 1
ATOM 654 N N . ASN A 1 84 ? -58.183 -4.748 80.339 1.00 91.75 84 ASN A N 1
ATOM 655 C CA . ASN A 1 84 ? -57.170 -3.724 80.057 1.00 91.75 84 ASN A CA 1
ATOM 656 C C . ASN A 1 84 ? -55.890 -4.345 79.485 1.00 91.75 84 ASN A C 1
ATOM 658 O O . ASN A 1 84 ? -55.349 -3.836 78.500 1.00 91.75 84 ASN A O 1
ATOM 662 N N . LEU A 1 85 ? -55.432 -5.448 80.083 1.00 90.19 85 LEU A N 1
ATOM 663 C CA . LEU A 1 85 ? -54.254 -6.177 79.625 1.00 90.19 85 LEU A CA 1
ATOM 664 C C . LEU A 1 85 ? -54.466 -6.736 78.212 1.00 90.19 85 LEU A C 1
ATOM 666 O O . LEU A 1 85 ? -53.655 -6.471 77.328 1.00 90.19 85 LEU A O 1
ATOM 670 N N . ALA A 1 86 ? -55.596 -7.409 77.976 1.00 90.62 86 ALA A N 1
ATOM 671 C CA . ALA A 1 86 ? -55.944 -7.973 76.673 1.00 90.62 86 ALA A CA 1
ATOM 672 C C . ALA A 1 86 ? -55.983 -6.906 75.559 1.00 90.62 86 ALA A C 1
ATOM 674 O O . ALA A 1 86 ? -55.367 -7.087 74.510 1.00 90.62 86 ALA A O 1
ATOM 675 N N . ARG A 1 87 ? -56.617 -5.747 75.796 1.00 91.12 87 ARG A N 1
ATOM 676 C CA . ARG A 1 87 ? -56.629 -4.635 74.821 1.00 91.12 87 ARG A CA 1
ATOM 677 C C . ARG A 1 87 ? -55.232 -4.143 74.463 1.00 91.12 87 ARG A C 1
ATOM 679 O O . ARG A 1 87 ? -54.958 -3.839 73.304 1.00 91.12 87 ARG A O 1
ATOM 686 N N . LYS A 1 88 ? -54.356 -4.018 75.463 1.00 90.12 88 LYS A N 1
ATOM 687 C CA . LYS A 1 88 ? -52.996 -3.518 75.252 1.00 90.12 88 LYS A CA 1
ATOM 688 C C . LYS A 1 88 ? -52.176 -4.494 74.412 1.00 90.12 88 LYS A C 1
ATOM 690 O O . LYS A 1 88 ? -51.473 -4.049 73.510 1.00 90.12 88 LYS A O 1
ATOM 695 N N . THR A 1 89 ? -52.305 -5.792 74.676 1.00 89.62 89 THR A N 1
ATOM 696 C CA . THR A 1 89 ? -51.626 -6.836 73.903 1.00 89.62 89 THR A CA 1
ATOM 697 C C . THR A 1 89 ? -52.101 -6.855 72.452 1.00 89.62 89 THR A C 1
ATOM 699 O O . THR A 1 89 ? -51.269 -6.803 71.555 1.00 89.62 89 THR A O 1
ATOM 702 N N . ALA A 1 90 ? -53.417 -6.814 72.210 1.00 89.00 90 ALA A N 1
ATOM 703 C CA . ALA A 1 90 ? -53.979 -6.847 70.856 1.00 89.00 90 ALA A CA 1
ATOM 704 C C . ALA A 1 90 ? -53.464 -5.703 69.966 1.00 89.00 90 ALA A C 1
ATOM 706 O O . ALA A 1 90 ? -53.123 -5.920 68.805 1.00 89.00 90 ALA A O 1
ATOM 707 N N . ARG A 1 91 ? -53.346 -4.489 70.524 1.00 89.88 91 ARG A N 1
ATOM 708 C CA . ARG A 1 91 ? -52.813 -3.334 69.787 1.00 89.88 91 ARG A CA 1
ATOM 709 C C . ARG A 1 91 ? -51.360 -3.545 69.354 1.00 89.88 91 ARG A C 1
ATOM 711 O O . ARG A 1 91 ? -51.022 -3.270 68.210 1.00 89.88 91 ARG A O 1
ATOM 718 N N . ILE A 1 92 ? -50.521 -4.046 70.262 1.00 87.81 92 ILE A N 1
ATOM 719 C CA . ILE A 1 92 ? -49.093 -4.272 69.998 1.00 87.81 92 ILE A CA 1
ATOM 720 C C . ILE A 1 92 ? -48.908 -5.355 68.929 1.00 87.81 92 ILE A C 1
ATOM 722 O O . ILE A 1 92 ? -48.097 -5.178 68.026 1.00 87.81 92 ILE A O 1
ATOM 726 N N . THR A 1 93 ? -49.673 -6.448 68.998 1.00 86.81 93 THR A N 1
ATOM 727 C CA . THR A 1 93 ? -49.608 -7.523 67.997 1.00 86.81 93 THR A CA 1
ATOM 728 C C . THR A 1 93 ? -49.917 -6.996 66.595 1.00 86.81 93 THR A C 1
ATOM 730 O O . THR A 1 93 ? -49.171 -7.276 65.661 1.00 86.81 93 THR A O 1
ATOM 733 N N . HIS A 1 94 ? -50.955 -6.167 66.456 1.00 84.88 94 HIS A N 1
ATOM 734 C CA . HIS A 1 94 ? -51.334 -5.601 65.162 1.00 84.88 94 HIS A CA 1
ATOM 735 C C . HIS A 1 94 ? -50.279 -4.638 64.594 1.00 84.88 94 HIS A C 1
ATOM 737 O O . HIS A 1 94 ? -49.930 -4.729 63.419 1.00 84.88 94 HIS A O 1
ATOM 743 N N . GLU A 1 95 ? -49.716 -3.763 65.438 1.00 84.69 95 GLU A N 1
ATOM 744 C CA . GLU A 1 95 ? -48.636 -2.845 65.042 1.00 84.69 95 GLU A CA 1
ATOM 745 C C . GLU A 1 95 ? -47.403 -3.615 64.512 1.00 84.69 95 GLU A C 1
ATOM 747 O O . GLU A 1 95 ? -46.769 -3.194 63.543 1.00 84.69 95 GLU A O 1
ATOM 752 N N . ILE A 1 96 ? -47.073 -4.771 65.104 1.00 81.94 96 ILE A N 1
ATOM 753 C CA . ILE A 1 96 ? -45.951 -5.620 64.665 1.00 81.94 96 ILE A CA 1
ATOM 754 C C . ILE A 1 96 ? -46.236 -6.288 63.310 1.00 81.94 96 ILE A C 1
ATOM 756 O O . ILE A 1 96 ? -45.342 -6.360 62.459 1.00 81.94 96 ILE A O 1
ATOM 760 N N . GLU A 1 97 ? -47.458 -6.776 63.088 1.00 81.56 97 GLU A N 1
ATOM 761 C CA . GLU A 1 97 ? -47.852 -7.396 61.815 1.00 81.56 97 GLU A CA 1
ATOM 762 C C . GLU A 1 97 ? -47.766 -6.400 60.648 1.00 81.56 97 GLU A C 1
ATOM 764 O O . GLU A 1 97 ? -47.199 -6.727 59.600 1.00 81.56 97 GLU A O 1
ATOM 769 N N . GLU A 1 98 ? -48.249 -5.170 60.844 1.00 78.12 98 GLU A N 1
ATOM 770 C CA . GLU A 1 98 ? -48.201 -4.103 59.837 1.00 78.12 98 GLU A CA 1
ATOM 771 C C . GLU A 1 98 ? -46.752 -3.745 59.461 1.00 78.12 98 GLU A C 1
ATOM 773 O O . GLU A 1 98 ? -46.396 -3.682 58.278 1.00 78.12 98 GLU A O 1
ATOM 778 N N . LEU A 1 99 ? -45.876 -3.613 60.464 1.00 72.69 99 LEU A N 1
ATOM 779 C CA . LEU A 1 99 ? -44.455 -3.333 60.251 1.00 72.69 99 LEU A CA 1
ATOM 780 C C . LEU A 1 99 ? -43.759 -4.455 59.462 1.00 72.69 99 LEU A C 1
ATOM 782 O O . LEU A 1 99 ? -42.933 -4.201 58.581 1.00 72.69 99 LEU A O 1
ATOM 786 N N . THR A 1 100 ? -44.112 -5.707 59.758 1.00 72.81 100 THR A N 1
ATOM 787 C CA . THR A 1 100 ? -43.532 -6.891 59.110 1.00 72.81 100 THR A CA 1
ATOM 788 C C . THR A 1 100 ? -43.938 -6.978 57.637 1.00 72.81 100 THR A C 1
ATOM 790 O O . THR A 1 100 ? -43.110 -7.312 56.785 1.00 72.81 100 THR A O 1
ATOM 793 N N . HIS A 1 101 ? -45.186 -6.630 57.311 1.00 73.00 101 HIS A N 1
ATOM 794 C CA . HIS A 1 101 ? -45.656 -6.592 55.926 1.00 73.00 101 HIS A CA 1
ATOM 795 C C . HIS A 1 101 ? -44.943 -5.497 55.117 1.00 73.00 101 HIS A C 1
ATOM 797 O O . HIS A 1 101 ? -44.484 -5.753 54.002 1.00 73.00 101 HIS A O 1
ATOM 803 N N . SER A 1 102 ? -44.760 -4.305 55.701 1.00 67.06 102 SER A N 1
ATOM 804 C CA . SER A 1 102 ? -44.062 -3.189 55.046 1.00 67.06 102 SER A CA 1
ATOM 805 C C . SER A 1 102 ? -42.604 -3.512 54.691 1.00 67.06 102 SER A C 1
ATOM 807 O O . SER A 1 102 ? -42.116 -3.069 53.650 1.00 67.06 102 SER A O 1
ATOM 809 N N . LEU A 1 103 ? -41.893 -4.271 55.531 1.00 63.50 103 LEU A N 1
ATOM 810 C CA . LEU A 1 103 ? -40.502 -4.666 55.267 1.00 63.50 103 LEU A CA 1
ATOM 811 C C . LEU A 1 103 ? -40.388 -5.713 54.151 1.00 63.50 103 LEU A C 1
ATOM 813 O O . LEU A 1 103 ? -39.403 -5.736 53.409 1.00 63.50 103 LEU A O 1
ATOM 817 N N . ARG A 1 104 ? -41.395 -6.580 54.009 1.00 62.53 104 ARG A N 1
ATOM 818 C CA . ARG A 1 104 ? -41.400 -7.645 53.001 1.00 62.53 104 ARG A CA 1
ATOM 819 C C . ARG A 1 104 ? -41.530 -7.084 51.585 1.00 62.53 104 ARG A C 1
ATOM 821 O O . ARG A 1 104 ? -40.761 -7.495 50.712 1.00 62.53 104 ARG A O 1
ATOM 828 N N . ASP A 1 105 ? -42.423 -6.116 51.385 1.00 61.06 105 ASP A N 1
ATOM 829 C CA . ASP A 1 105 ? -42.655 -5.488 50.078 1.00 61.06 105 ASP A CA 1
ATOM 830 C C . ASP A 1 105 ? -41.420 -4.727 49.569 1.00 61.06 105 ASP A C 1
ATOM 832 O O . ASP A 1 105 ? -41.050 -4.864 48.400 1.00 61.06 105 ASP A O 1
ATOM 836 N N . GLN A 1 106 ? -40.692 -4.036 50.455 1.00 56.50 106 GLN A N 1
ATOM 837 C CA . GLN A 1 106 ? -39.466 -3.305 50.098 1.00 56.50 106 GLN A CA 1
ATOM 838 C C . GLN A 1 106 ? -38.304 -4.213 49.653 1.00 56.50 106 GLN A C 1
ATOM 840 O O . GLN A 1 106 ? -37.444 -3.781 48.888 1.00 56.50 106 GLN A O 1
ATOM 845 N N . SER A 1 107 ? -38.266 -5.480 50.079 1.00 57.03 107 SER A N 1
ATOM 846 C CA . SER A 1 107 ? -37.172 -6.398 49.716 1.00 57.03 107 SER A CA 1
ATOM 847 C C . SER A 1 107 ? -37.249 -6.919 48.271 1.00 57.03 107 SER A C 1
ATOM 849 O O . SER A 1 107 ? -36.226 -7.272 47.679 1.00 57.03 107 SER A O 1
ATOM 851 N N . SER A 1 108 ? -38.449 -6.943 47.681 1.00 60.22 108 SER A N 1
ATOM 852 C CA . SER A 1 108 ? -38.684 -7.475 46.331 1.00 60.22 108 SER A CA 1
ATOM 853 C C . SER A 1 108 ? -38.144 -6.564 45.218 1.00 60.22 108 SER A C 1
ATOM 855 O O . SER A 1 108 ? -37.665 -7.050 44.191 1.00 60.22 108 SER A O 1
ATOM 857 N N . ASP A 1 109 ? -38.133 -5.250 45.451 1.00 64.81 109 ASP A N 1
ATOM 858 C CA . ASP A 1 109 ? -37.711 -4.244 44.470 1.00 64.81 109 ASP A CA 1
ATOM 859 C C . ASP A 1 109 ? -36.177 -4.183 44.325 1.00 64.81 109 ASP A C 1
ATOM 861 O O . ASP A 1 109 ? -35.631 -4.084 43.223 1.00 64.81 109 ASP A O 1
ATOM 865 N N . VAL A 1 110 ? -35.453 -4.400 45.431 1.00 65.12 110 VAL A N 1
ATOM 866 C CA . VAL A 1 110 ? -33.979 -4.442 45.452 1.00 65.12 110 VAL A CA 1
ATOM 867 C C . VAL A 1 110 ? -33.432 -5.590 44.594 1.00 65.12 110 VAL A C 1
ATOM 869 O O . VAL A 1 110 ? -32.435 -5.424 43.886 1.00 65.12 110 VAL A O 1
ATOM 872 N N . GLY A 1 111 ? -34.093 -6.754 44.603 1.00 71.50 111 GLY A N 1
ATOM 873 C CA . GLY A 1 111 ? -33.702 -7.894 43.769 1.00 71.50 111 GLY A CA 1
ATOM 874 C C . GLY A 1 111 ? -33.845 -7.605 42.271 1.00 71.50 111 GLY A C 1
ATOM 875 O O . GLY A 1 111 ? -32.957 -7.938 41.480 1.00 71.50 111 GLY A O 1
ATOM 876 N N . ALA A 1 112 ? -34.929 -6.928 41.884 1.00 74.88 112 ALA A N 1
ATOM 877 C CA . ALA A 1 112 ? -35.176 -6.542 40.499 1.00 74.88 112 ALA A CA 1
ATOM 878 C C . ALA A 1 112 ? -34.171 -5.483 40.011 1.00 74.88 112 ALA A C 1
ATOM 880 O O . ALA A 1 112 ? -33.663 -5.581 38.889 1.00 74.88 112 ALA A O 1
ATOM 881 N N . ASP A 1 113 ? -33.827 -4.506 40.852 1.00 75.50 113 ASP A N 1
ATOM 882 C CA . ASP A 1 113 ? -32.827 -3.485 40.528 1.00 75.50 113 ASP A CA 1
ATOM 883 C C . ASP A 1 113 ? -31.404 -4.037 40.422 1.00 75.50 113 ASP A C 1
ATOM 885 O O . ASP A 1 113 ? -30.653 -3.657 39.511 1.00 75.50 113 ASP A O 1
ATOM 889 N N . MET A 1 114 ? -31.038 -4.982 41.290 1.00 74.44 114 MET A N 1
ATOM 890 C CA . MET A 1 114 ? -29.746 -5.658 41.207 1.00 74.44 114 MET A CA 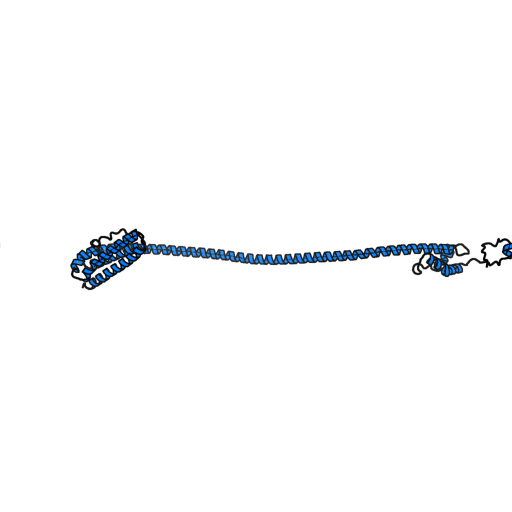1
ATOM 891 C C . MET A 1 114 ? -29.637 -6.466 39.906 1.00 74.44 114 MET A C 1
ATOM 893 O O . MET A 1 114 ? -28.647 -6.336 39.184 1.00 74.44 114 MET A O 1
ATOM 897 N N . ALA A 1 115 ? -30.677 -7.222 39.536 1.00 77.38 115 ALA A N 1
ATOM 898 C CA . ALA A 1 115 ? -30.703 -7.978 38.281 1.00 77.38 115 ALA A CA 1
ATOM 899 C C . ALA A 1 115 ? -30.562 -7.065 37.046 1.00 77.38 115 ALA A C 1
ATOM 901 O O . ALA A 1 115 ? -29.765 -7.346 36.143 1.00 77.38 115 ALA A O 1
ATOM 902 N N . ARG A 1 116 ? -31.266 -5.922 37.025 1.00 80.06 116 ARG A N 1
ATOM 903 C CA . ARG A 1 116 ? -31.126 -4.902 35.968 1.00 80.06 116 ARG A CA 1
ATOM 904 C C . ARG A 1 116 ? -29.705 -4.339 35.893 1.00 80.06 116 ARG A C 1
ATOM 906 O O . ARG A 1 116 ? -29.186 -4.108 34.799 1.00 80.06 116 ARG A O 1
ATOM 913 N N . SER A 1 117 ? -29.076 -4.108 37.040 1.00 76.44 117 SER A N 1
ATOM 914 C CA . SER A 1 117 ? -27.724 -3.547 37.129 1.00 76.44 117 SER A CA 1
ATOM 915 C C . SER A 1 117 ? -26.656 -4.535 36.655 1.00 76.44 117 SER A C 1
ATOM 917 O O . SER A 1 117 ? -25.799 -4.156 35.855 1.00 76.44 117 SER A O 1
ATOM 919 N N . VAL A 1 118 ? -26.762 -5.812 37.037 1.00 83.06 118 VAL A N 1
ATOM 920 C CA . VAL A 1 118 ? -25.877 -6.890 36.560 1.00 83.06 118 VAL A CA 1
ATOM 921 C C . VAL A 1 118 ? -25.970 -7.048 35.042 1.00 83.06 118 VAL A C 1
ATOM 923 O O . VAL A 1 118 ? -24.941 -7.069 34.365 1.00 83.06 118 VAL A O 1
ATOM 926 N N . HIS A 1 119 ? -27.180 -7.065 34.474 1.00 81.19 119 HIS A N 1
ATOM 927 C CA . HIS A 1 119 ? -27.354 -7.126 33.018 1.00 81.19 119 HIS A CA 1
ATOM 928 C C . HIS A 1 119 ? -26.743 -5.920 32.293 1.00 81.19 119 HIS A C 1
ATOM 930 O O . HIS A 1 119 ? -26.147 -6.072 31.222 1.00 81.19 119 HIS A O 1
ATOM 936 N N . ARG A 1 120 ? -26.853 -4.716 32.869 1.00 77.25 120 ARG A N 1
ATOM 937 C CA . ARG A 1 120 ? -26.200 -3.514 32.329 1.00 77.25 120 ARG A CA 1
ATOM 938 C C . ARG A 1 120 ? -24.680 -3.657 32.333 1.00 77.25 120 ARG A C 1
ATOM 940 O O . ARG A 1 120 ? -24.055 -3.403 31.306 1.00 77.25 120 ARG A O 1
ATOM 947 N N . ALA A 1 121 ? -24.103 -4.101 33.448 1.00 76.56 121 ALA A N 1
ATOM 948 C CA . ALA A 1 121 ? -22.665 -4.311 33.575 1.00 76.56 121 ALA A CA 1
ATOM 949 C C . ALA A 1 121 ? -22.149 -5.361 32.577 1.00 76.56 121 ALA A C 1
ATOM 951 O O . ALA A 1 121 ? -21.145 -5.125 31.910 1.00 76.56 121 ALA A O 1
ATOM 952 N N . GLN A 1 122 ? -22.872 -6.471 32.391 1.00 84.75 122 GLN A N 1
ATOM 953 C CA . GLN A 1 122 ? -22.536 -7.494 31.393 1.00 84.75 122 GLN A CA 1
ATOM 954 C C . GLN A 1 122 ? -22.556 -6.946 29.961 1.00 84.75 122 GLN A C 1
ATOM 956 O O . GLN A 1 122 ? -21.639 -7.221 29.188 1.00 84.75 122 GLN A O 1
ATOM 961 N N . ARG A 1 123 ? -23.561 -6.132 29.599 1.00 82.19 123 ARG A N 1
ATOM 962 C CA . ARG A 1 123 ? -23.622 -5.488 28.273 1.00 82.19 123 ARG A CA 1
ATOM 963 C C . ARG A 1 123 ? -22.458 -4.532 28.039 1.00 82.19 123 ARG A C 1
ATOM 965 O O . ARG A 1 123 ? -21.884 -4.539 26.953 1.00 82.19 123 ARG A O 1
ATOM 972 N N . VAL A 1 124 ? -22.118 -3.718 29.038 1.00 80.00 124 VAL A N 1
ATOM 973 C CA . VAL A 1 124 ? -20.956 -2.821 28.964 1.00 80.00 124 VAL A CA 1
ATOM 974 C C . VAL A 1 124 ? -19.671 -3.638 28.826 1.00 80.00 124 VAL A C 1
ATOM 976 O O . VAL A 1 124 ? -18.866 -3.340 27.950 1.00 80.00 124 VAL A O 1
ATOM 979 N N . GLY A 1 125 ? -19.518 -4.713 29.604 1.00 82.31 125 GLY A N 1
ATOM 980 C CA . GLY A 1 125 ? -18.394 -5.642 29.484 1.00 82.31 125 GLY A CA 1
ATOM 981 C C . GLY A 1 125 ? -18.254 -6.211 28.071 1.00 82.31 125 GLY A C 1
ATOM 982 O O . GLY A 1 125 ? -17.187 -6.102 27.475 1.00 82.31 125 GLY A O 1
ATOM 983 N N . ALA A 1 126 ? -19.344 -6.719 27.488 1.00 88.62 126 ALA A N 1
ATOM 984 C CA . ALA A 1 126 ? -19.345 -7.243 26.121 1.00 88.62 126 ALA A CA 1
ATOM 985 C C . ALA A 1 126 ? -18.956 -6.181 25.073 1.00 88.62 126 ALA A C 1
ATOM 987 O O . ALA A 1 126 ? -18.189 -6.470 24.157 1.00 88.62 126 ALA A O 1
ATOM 988 N N . LEU A 1 127 ? -19.437 -4.940 25.218 1.00 81.69 127 LEU A N 1
ATOM 989 C CA . LEU A 1 127 ? -19.063 -3.828 24.335 1.00 81.69 127 LEU A CA 1
ATOM 990 C C . LEU A 1 127 ? -17.571 -3.488 24.433 1.00 81.69 127 LEU A C 1
ATOM 992 O O . LEU A 1 127 ? -16.925 -3.289 23.404 1.00 81.69 127 LEU A O 1
ATOM 996 N N . VAL A 1 128 ? -17.017 -3.452 25.647 1.00 83.06 128 VAL A N 1
ATOM 997 C CA . VAL A 1 128 ? -15.584 -3.208 25.873 1.00 83.06 128 VAL A CA 1
ATOM 998 C C . VAL A 1 128 ? -14.747 -4.327 25.254 1.00 83.06 128 VAL A C 1
ATOM 1000 O O . VAL A 1 128 ? -13.804 -4.036 24.522 1.00 83.06 128 VAL A O 1
ATOM 1003 N N . THR A 1 129 ? -15.119 -5.594 25.465 1.00 88.75 129 THR A N 1
ATOM 1004 C CA . THR A 1 129 ? -14.433 -6.744 24.855 1.00 88.75 129 THR A CA 1
ATOM 1005 C C . THR A 1 129 ? -14.480 -6.688 23.330 1.00 88.75 129 THR A C 1
ATOM 1007 O O . THR A 1 129 ? -13.446 -6.841 22.685 1.00 88.75 129 THR A O 1
ATOM 1010 N N . ASN A 1 130 ? -15.645 -6.408 22.740 1.00 88.50 130 ASN A N 1
ATOM 1011 C CA . ASN A 1 130 ? -15.779 -6.289 21.287 1.00 88.50 130 ASN A CA 1
ATOM 1012 C C . ASN A 1 130 ? -14.915 -5.150 20.733 1.00 88.50 130 ASN A C 1
ATOM 1014 O O . ASN A 1 130 ? -14.194 -5.351 19.761 1.00 88.50 130 ASN A O 1
ATOM 1018 N N . THR A 1 131 ? -14.926 -3.988 21.390 1.00 81.56 131 THR A N 1
ATOM 1019 C CA . THR A 1 131 ? -14.091 -2.839 21.008 1.00 81.56 131 THR A CA 1
ATOM 1020 C C . THR A 1 131 ? -12.603 -3.184 21.095 1.00 81.56 131 THR A C 1
ATOM 1022 O O . THR A 1 131 ? -11.846 -2.878 20.175 1.00 81.56 131 THR A O 1
ATOM 1025 N N . GLY A 1 132 ? -12.183 -3.870 22.163 1.00 86.19 132 GLY A N 1
ATOM 1026 C CA . GLY A 1 132 ? -10.813 -4.357 22.327 1.00 86.19 132 GLY A CA 1
ATOM 1027 C C . GLY A 1 132 ? -10.394 -5.317 21.211 1.00 86.19 132 GLY A C 1
ATOM 1028 O O . GLY A 1 132 ? -9.317 -5.159 20.639 1.00 86.19 132 GLY A O 1
ATOM 1029 N N . ASN A 1 133 ? -11.271 -6.250 20.831 1.00 91.25 133 ASN A N 1
ATOM 1030 C CA . ASN A 1 133 ? -11.025 -7.174 19.723 1.00 91.25 133 ASN A CA 1
ATOM 1031 C C . ASN A 1 133 ? -10.880 -6.436 18.382 1.00 91.25 133 ASN A C 1
ATOM 1033 O O . ASN A 1 133 ? -9.950 -6.717 17.628 1.00 91.25 133 ASN A O 1
ATOM 1037 N N . THR A 1 134 ? -11.751 -5.462 18.094 1.00 90.25 134 THR A N 1
ATOM 1038 C CA . THR A 1 134 ? -11.663 -4.646 16.871 1.00 90.25 134 THR A CA 1
ATOM 1039 C C . THR A 1 134 ? -10.375 -3.824 16.829 1.00 90.25 134 THR A C 1
ATOM 1041 O O . THR A 1 134 ? -9.710 -3.786 15.796 1.00 90.25 134 THR A O 1
ATOM 1044 N N . LEU A 1 135 ? -9.967 -3.211 17.945 1.00 89.38 135 LEU A N 1
ATOM 1045 C CA . LEU A 1 135 ? -8.686 -2.502 18.034 1.00 89.38 135 LEU A CA 1
ATOM 1046 C C . LEU A 1 135 ? -7.495 -3.440 17.798 1.00 89.38 135 LEU A C 1
ATOM 1048 O O . LEU A 1 135 ? -6.551 -3.062 17.105 1.00 89.38 135 LEU A O 1
ATOM 1052 N N . GLY A 1 136 ? -7.559 -4.673 18.311 1.00 92.88 136 GLY A N 1
ATOM 1053 C CA . GLY A 1 136 ? -6.568 -5.712 18.030 1.00 92.88 136 GLY A CA 1
ATOM 1054 C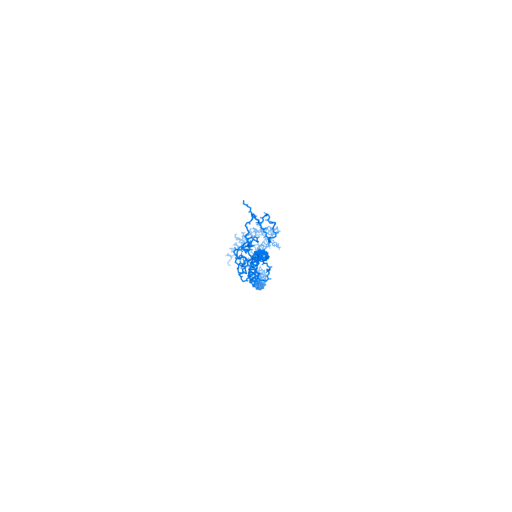 C . GLY A 1 136 ? -6.469 -6.051 16.538 1.00 92.88 136 GLY A C 1
ATOM 1055 O O . GLY A 1 136 ? -5.367 -6.100 15.994 1.00 92.88 136 GLY A O 1
ATOM 1056 N N . GLN A 1 137 ? -7.607 -6.211 15.854 1.00 93.38 137 GLN A N 1
ATOM 1057 C CA . GLN A 1 137 ? -7.653 -6.460 14.405 1.00 93.38 137 GLN A CA 1
ATOM 1058 C C . GLN A 1 137 ? -7.071 -5.293 13.596 1.00 93.38 137 GLN A C 1
ATOM 1060 O O . GLN A 1 137 ? -6.263 -5.511 12.696 1.00 93.38 137 GLN A O 1
ATOM 1065 N N . VAL A 1 138 ? -7.422 -4.051 13.947 1.00 90.56 138 VAL A N 1
ATOM 1066 C CA . VAL A 1 138 ? -6.853 -2.849 13.312 1.00 90.56 138 VAL A CA 1
ATOM 1067 C C . VAL A 1 138 ? -5.339 -2.781 13.532 1.00 90.56 138 VAL A C 1
ATOM 1069 O O . VAL A 1 138 ? -4.593 -2.492 12.599 1.00 90.56 138 VAL A O 1
ATOM 1072 N N . GLY A 1 139 ? -4.861 -3.096 14.738 1.00 90.62 139 GLY A N 1
ATOM 1073 C CA . GLY A 1 139 ? -3.430 -3.153 15.041 1.00 90.62 139 GLY A CA 1
ATOM 1074 C C . GLY A 1 139 ? -2.677 -4.198 14.208 1.00 90.62 139 GLY A C 1
ATOM 1075 O O . GLY A 1 139 ? -1.587 -3.919 13.700 1.00 90.62 139 GLY A O 1
ATOM 1076 N N . ALA A 1 140 ? -3.267 -5.381 14.016 1.00 92.81 140 ALA A N 1
ATOM 1077 C CA . ALA A 1 140 ? -2.702 -6.416 13.152 1.00 92.81 140 ALA A CA 1
ATOM 1078 C C . ALA A 1 140 ? -2.619 -5.946 11.689 1.00 92.81 140 ALA A C 1
ATOM 1080 O O . ALA A 1 140 ? -1.558 -6.042 11.074 1.00 92.81 140 ALA A O 1
ATOM 1081 N N . MET A 1 141 ? -3.691 -5.334 11.174 1.00 92.06 141 MET A N 1
ATOM 1082 C CA . MET A 1 141 ? -3.731 -4.790 9.813 1.00 92.06 141 MET A CA 1
ATOM 1083 C C . MET A 1 141 ? -2.685 -3.685 9.596 1.00 92.06 141 MET A C 1
ATOM 1085 O O . MET A 1 141 ? -2.010 -3.662 8.571 1.00 92.06 141 MET A O 1
ATOM 1089 N N . LEU A 1 142 ? -2.489 -2.786 10.567 1.00 89.94 142 LEU A N 1
ATOM 1090 C CA . LEU A 1 142 ? -1.460 -1.742 10.480 1.00 89.94 142 LEU A CA 1
ATOM 1091 C C . LEU A 1 142 ? -0.040 -2.321 10.438 1.00 89.94 142 LEU A C 1
ATOM 1093 O O . LEU A 1 142 ? 0.822 -1.789 9.736 1.00 89.94 142 LEU A O 1
ATOM 1097 N N . THR A 1 143 ? 0.208 -3.408 11.170 1.00 93.62 143 THR A N 1
ATOM 1098 C CA . THR A 1 143 ? 1.491 -4.124 11.129 1.00 93.62 143 THR A CA 1
ATOM 1099 C C . THR A 1 143 ? 1.749 -4.713 9.741 1.00 93.62 143 THR A C 1
ATOM 1101 O O . THR A 1 143 ? 2.850 -4.564 9.212 1.00 93.62 143 THR A O 1
ATOM 1104 N N . GLU A 1 144 ? 0.729 -5.308 9.120 1.00 93.25 144 GLU A N 1
ATOM 1105 C CA . GLU A 1 144 ? 0.812 -5.851 7.759 1.00 93.25 144 GLU A CA 1
ATOM 1106 C C . GLU A 1 144 ? 1.050 -4.748 6.717 1.00 93.25 144 GLU A C 1
ATOM 1108 O O . GLU A 1 144 ? 1.993 -4.832 5.930 1.00 93.25 144 GLU A O 1
ATOM 1113 N N . VAL A 1 145 ? 0.294 -3.645 6.783 1.00 91.19 145 VAL A N 1
ATOM 1114 C CA . VAL A 1 145 ? 0.502 -2.469 5.918 1.00 91.19 145 VAL A CA 1
ATOM 1115 C C . VAL A 1 145 ? 1.928 -1.930 6.057 1.00 91.19 145 VAL A C 1
ATOM 1117 O O . VAL A 1 145 ? 2.561 -1.574 5.060 1.00 91.19 145 VAL A O 1
ATOM 1120 N N . ARG A 1 146 ? 2.476 -1.891 7.277 1.00 86.88 146 ARG A N 1
ATOM 1121 C CA . ARG A 1 146 ? 3.854 -1.444 7.519 1.00 86.88 146 ARG A CA 1
ATOM 1122 C C . ARG A 1 146 ? 4.883 -2.385 6.898 1.00 86.88 146 ARG A C 1
ATOM 1124 O O . ARG A 1 146 ? 5.865 -1.897 6.341 1.00 86.88 146 ARG A O 1
ATOM 1131 N N . ALA A 1 147 ? 4.661 -3.697 6.978 1.00 92.31 147 ALA A N 1
ATOM 1132 C CA . ALA A 1 147 ? 5.531 -4.692 6.359 1.00 92.31 147 ALA A CA 1
ATOM 1133 C C . ALA A 1 147 ? 5.555 -4.528 4.832 1.00 92.31 147 ALA A C 1
ATOM 1135 O O . ALA A 1 147 ? 6.632 -4.357 4.260 1.00 92.31 147 ALA A O 1
ATOM 1136 N N . VAL A 1 148 ? 4.378 -4.439 4.200 1.00 93.62 148 VAL A N 1
ATOM 1137 C CA . VAL A 1 148 ? 4.244 -4.201 2.751 1.00 93.62 148 VAL A CA 1
ATOM 1138 C C . VAL A 1 148 ? 4.901 -2.881 2.351 1.00 93.62 148 VAL A C 1
ATOM 1140 O O . VAL A 1 148 ? 5.646 -2.824 1.379 1.00 93.62 148 VAL A O 1
ATOM 1143 N N . THR A 1 149 ? 4.693 -1.812 3.122 1.00 88.12 149 THR A N 1
ATOM 1144 C CA . THR A 1 149 ? 5.318 -0.508 2.841 1.00 88.12 149 THR A CA 1
ATOM 1145 C C . THR A 1 149 ? 6.847 -0.583 2.930 1.00 88.12 149 THR A C 1
ATOM 1147 O O . THR A 1 149 ? 7.550 0.027 2.120 1.00 88.12 149 THR A O 1
ATOM 1150 N N . GLY A 1 150 ? 7.378 -1.347 3.889 1.00 92.50 150 GLY A N 1
ATOM 1151 C CA . GLY A 1 150 ? 8.812 -1.604 4.019 1.00 92.50 150 GLY A CA 1
ATOM 1152 C C . GLY A 1 150 ? 9.381 -2.349 2.811 1.00 92.50 150 GLY A C 1
ATOM 1153 O O . GLY A 1 150 ? 10.391 -1.919 2.252 1.00 92.50 150 GLY A O 1
ATOM 1154 N N . GLU A 1 151 ? 8.700 -3.407 2.370 1.00 92.69 151 GLU A N 1
ATOM 1155 C CA . GLU A 1 151 ? 9.065 -4.186 1.183 1.00 92.69 151 GLU A CA 1
ATOM 1156 C C . GLU A 1 151 ? 9.029 -3.328 -0.090 1.00 92.69 151 GLU A C 1
ATOM 1158 O O . GLU A 1 151 ? 10.015 -3.271 -0.825 1.00 92.69 151 GLU A O 1
ATOM 1163 N N . GLN A 1 152 ? 7.951 -2.566 -0.298 1.00 88.81 152 GLN A N 1
ATOM 1164 C CA . GLN A 1 152 ? 7.809 -1.645 -1.430 1.00 88.81 152 GLN A CA 1
ATOM 1165 C C . GLN A 1 152 ? 8.907 -0.576 -1.444 1.00 88.81 152 GLN A C 1
ATOM 1167 O O . GLN A 1 152 ? 9.469 -0.267 -2.493 1.00 88.81 152 GLN A O 1
ATOM 1172 N N . THR A 1 153 ? 9.278 -0.044 -0.276 1.00 89.44 153 THR A N 1
ATOM 1173 C CA . THR A 1 153 ? 10.400 0.900 -0.167 1.00 89.44 153 THR A CA 1
ATOM 1174 C C . THR A 1 153 ? 11.725 0.242 -0.565 1.00 89.44 153 THR A C 1
ATOM 1176 O O . THR A 1 153 ? 12.562 0.878 -1.207 1.00 89.44 153 THR A O 1
ATOM 1179 N N . GLY A 1 154 ? 11.932 -1.028 -0.200 1.00 90.94 154 GLY A N 1
ATOM 1180 C CA . GLY A 1 154 ? 13.090 -1.817 -0.623 1.00 90.94 154 GLY A CA 1
ATOM 1181 C C . GLY A 1 154 ? 13.148 -1.999 -2.140 1.00 90.94 154 GLY A C 1
ATOM 1182 O O . GLY A 1 154 ? 14.165 -1.669 -2.753 1.00 90.94 154 GLY A O 1
ATOM 1183 N N . LEU A 1 155 ? 12.036 -2.427 -2.743 1.00 92.75 155 LEU A N 1
ATOM 1184 C CA . LEU A 1 155 ? 11.911 -2.603 -4.191 1.00 92.75 155 LEU A CA 1
ATOM 1185 C C . LEU A 1 155 ? 12.162 -1.289 -4.944 1.00 92.75 155 LEU A C 1
ATOM 1187 O O . LEU A 1 155 ? 12.895 -1.273 -5.929 1.00 92.75 155 LEU A O 1
ATOM 1191 N N . MET A 1 156 ? 11.623 -0.171 -4.448 1.00 88.31 156 MET A N 1
ATOM 1192 C CA . MET A 1 156 ? 11.826 1.142 -5.061 1.00 88.31 156 MET A CA 1
ATOM 1193 C C . MET A 1 156 ? 13.304 1.556 -5.058 1.00 88.31 156 MET A C 1
ATOM 1195 O O . MET A 1 156 ? 13.799 2.076 -6.054 1.00 88.31 156 MET A O 1
ATOM 1199 N N . ARG A 1 157 ? 14.045 1.291 -3.970 1.00 90.75 157 ARG A N 1
ATOM 1200 C CA . ARG A 1 157 ? 15.498 1.547 -3.934 1.00 90.75 157 ARG A CA 1
ATOM 1201 C C . ARG A 1 157 ? 16.254 0.698 -4.954 1.00 90.75 157 ARG A C 1
ATOM 1203 O O . ARG A 1 157 ? 17.182 1.205 -5.580 1.00 90.75 157 ARG A O 1
ATOM 1210 N N . GLN A 1 158 ? 15.859 -0.564 -5.124 1.00 93.75 158 GLN A N 1
ATOM 1211 C CA . GLN A 1 158 ? 16.469 -1.451 -6.112 1.00 93.75 158 GLN A CA 1
ATOM 1212 C C . GLN A 1 158 ? 16.201 -0.964 -7.541 1.00 93.75 158 GLN A C 1
ATOM 1214 O O . GLN A 1 158 ? 17.145 -0.830 -8.313 1.00 93.75 158 GLN A O 1
ATOM 1219 N N . LEU A 1 159 ? 14.955 -0.595 -7.860 1.00 91.12 159 LEU A N 1
ATOM 1220 C CA . LEU A 1 159 ? 14.594 -0.029 -9.164 1.00 91.12 159 LEU A CA 1
ATOM 1221 C C . LEU A 1 159 ? 15.395 1.235 -9.490 1.00 91.12 159 LEU A C 1
ATOM 1223 O O . LEU A 1 159 ? 15.900 1.360 -10.602 1.00 91.12 159 LEU A O 1
ATOM 1227 N N . THR A 1 160 ? 15.564 2.148 -8.529 1.00 90.56 160 THR A N 1
ATOM 1228 C CA . THR A 1 160 ? 16.405 3.339 -8.726 1.00 90.56 160 THR A CA 1
ATOM 1229 C C . THR A 1 160 ? 17.858 2.958 -9.014 1.00 90.56 160 THR A C 1
ATOM 1231 O O . THR A 1 160 ? 18.456 3.500 -9.939 1.00 90.56 160 THR A O 1
ATOM 1234 N N . SER A 1 161 ? 18.420 1.996 -8.272 1.00 94.50 161 SER A N 1
ATOM 1235 C CA . SER A 1 161 ? 19.789 1.522 -8.511 1.00 94.50 161 SER A CA 1
ATOM 1236 C C . SER A 1 161 ? 19.957 0.870 -9.885 1.00 94.50 161 SER A C 1
ATOM 1238 O O . SER A 1 161 ? 21.003 1.042 -10.511 1.00 94.50 161 SER A O 1
ATOM 1240 N N . ASP A 1 162 ? 18.971 0.100 -10.340 1.00 93.62 162 ASP A N 1
ATOM 1241 C CA . ASP A 1 162 ? 19.014 -0.563 -11.642 1.00 93.62 162 ASP A CA 1
ATOM 1242 C C . ASP A 1 162 ? 18.847 0.451 -12.781 1.00 93.62 162 ASP A C 1
ATOM 1244 O O . ASP A 1 162 ? 19.574 0.380 -13.772 1.00 93.62 162 ASP A O 1
ATOM 1248 N N . ALA A 1 163 ? 17.983 1.456 -12.606 1.00 89.62 163 ALA A N 1
ATOM 1249 C CA . ALA A 1 163 ? 17.842 2.570 -13.541 1.00 89.62 163 ALA A CA 1
ATOM 1250 C C . ALA A 1 163 ? 19.141 3.387 -13.667 1.00 89.62 163 ALA A C 1
ATOM 1252 O O . ALA A 1 163 ? 19.540 3.747 -14.777 1.00 89.62 163 ALA A O 1
ATOM 1253 N N . ASP A 1 164 ? 19.838 3.641 -12.555 1.00 92.88 164 ASP A N 1
ATOM 1254 C CA . ASP A 1 164 ? 21.141 4.312 -12.577 1.00 92.88 164 ASP A CA 1
ATOM 1255 C C . ASP A 1 164 ? 22.205 3.486 -13.309 1.00 92.88 164 ASP A C 1
ATOM 1257 O O . ASP A 1 164 ? 22.971 4.044 -14.100 1.00 92.88 164 ASP A O 1
ATOM 1261 N N . ARG A 1 165 ? 22.227 2.161 -13.105 1.00 94.31 165 ARG A N 1
ATOM 1262 C CA . ARG A 1 165 ? 23.136 1.258 -13.828 1.00 94.31 165 ARG A CA 1
ATOM 1263 C C . ARG A 1 165 ? 22.841 1.265 -15.327 1.00 94.31 165 ARG A C 1
ATOM 1265 O O . ARG A 1 165 ? 23.745 1.485 -16.123 1.00 94.31 165 ARG A O 1
ATOM 1272 N N . GLN A 1 166 ? 21.570 1.149 -15.711 1.00 93.62 166 GLN A N 1
ATOM 1273 C CA . GLN A 1 166 ? 21.160 1.201 -17.114 1.00 93.62 166 GLN A CA 1
ATOM 1274 C C . GLN A 1 166 ? 21.528 2.539 -17.774 1.00 93.62 166 GLN A C 1
ATOM 1276 O O . GLN A 1 166 ? 21.937 2.567 -18.935 1.00 93.62 166 GLN A O 1
ATOM 1281 N N . ARG A 1 167 ? 21.423 3.657 -17.044 1.00 93.81 167 ARG A N 1
ATOM 1282 C CA . ARG A 1 167 ? 21.856 4.975 -17.529 1.00 93.81 167 ARG A CA 1
ATOM 1283 C C . ARG A 1 167 ? 23.366 5.029 -17.772 1.00 93.81 167 ARG A C 1
ATOM 1285 O O . ARG A 1 167 ? 23.789 5.618 -18.765 1.00 93.81 167 ARG A O 1
ATOM 1292 N N . GLN A 1 168 ? 24.169 4.437 -16.886 1.00 93.12 168 GLN A N 1
ATOM 1293 C CA . GLN A 1 168 ? 25.623 4.349 -17.059 1.00 93.12 168 GLN A CA 1
ATOM 1294 C C . GLN A 1 168 ? 25.993 3.482 -18.266 1.00 93.12 168 GLN A C 1
ATOM 1296 O O . GLN A 1 168 ? 26.780 3.925 -19.102 1.00 93.12 168 GLN A O 1
ATOM 1301 N N . ASP A 1 169 ? 25.373 2.309 -18.406 1.00 93.75 169 ASP A N 1
ATOM 1302 C CA . ASP A 1 169 ? 25.602 1.398 -19.532 1.00 93.75 169 ASP A CA 1
ATOM 1303 C C . ASP A 1 169 ? 25.226 2.057 -20.869 1.00 93.75 169 ASP A C 1
ATOM 1305 O O . ASP A 1 169 ? 25.977 1.988 -21.844 1.00 93.75 169 ASP A O 1
ATOM 1309 N N . ALA A 1 170 ? 24.095 2.772 -20.908 1.00 90.75 170 ALA A N 1
ATOM 1310 C CA . ALA A 1 170 ? 23.685 3.546 -22.077 1.00 90.75 170 ALA A CA 1
ATOM 1311 C C . ALA A 1 170 ? 24.690 4.662 -22.415 1.00 90.75 170 ALA A C 1
ATOM 1313 O O . ALA A 1 170 ? 24.973 4.896 -23.591 1.00 90.75 170 ALA A O 1
ATOM 1314 N N . GLY A 1 171 ? 25.259 5.321 -21.400 1.00 93.69 171 GLY A N 1
ATOM 1315 C CA . GLY A 1 171 ? 26.327 6.308 -21.574 1.00 93.69 171 GLY A CA 1
ATOM 1316 C C . GLY A 1 171 ? 27.583 5.704 -22.207 1.00 93.69 171 GLY A C 1
ATOM 1317 O O . GLY A 1 171 ? 28.079 6.228 -23.202 1.00 93.69 171 GLY A O 1
ATOM 1318 N N . GLN A 1 172 ? 28.044 4.558 -21.703 1.00 93.69 172 GLN A N 1
ATOM 1319 C CA . GLN A 1 172 ? 29.206 3.850 -22.257 1.00 93.69 172 GLN A CA 1
ATOM 1320 C C . GLN A 1 172 ? 28.962 3.376 -23.696 1.00 93.69 172 GLN A C 1
ATOM 1322 O O . GLN A 1 172 ? 29.827 3.515 -24.561 1.00 93.69 172 GLN A O 1
ATOM 1327 N N . ALA A 1 173 ? 27.769 2.849 -23.984 1.00 91.69 173 ALA A N 1
ATOM 1328 C CA . ALA A 1 173 ? 27.399 2.444 -25.336 1.00 91.69 173 ALA A CA 1
ATOM 1329 C C . ALA A 1 173 ? 27.407 3.635 -26.311 1.00 91.69 173 ALA A C 1
ATOM 1331 O O . ALA A 1 173 ? 27.891 3.507 -27.438 1.00 91.69 173 ALA A O 1
ATOM 1332 N N . ALA A 1 174 ? 26.920 4.802 -25.877 1.00 91.69 174 ALA A N 1
ATOM 1333 C CA . ALA A 1 174 ? 26.946 6.021 -26.680 1.00 91.69 174 ALA A CA 1
ATOM 1334 C C . ALA A 1 174 ? 28.381 6.488 -26.983 1.00 91.69 174 ALA A C 1
ATOM 1336 O O . ALA A 1 174 ? 28.676 6.834 -28.129 1.00 91.69 174 ALA A O 1
ATOM 1337 N N . GLU A 1 175 ? 29.289 6.434 -26.004 1.00 93.88 175 GLU A N 1
ATOM 1338 C CA . GLU A 1 175 ? 30.711 6.749 -26.209 1.00 93.88 175 GLU A CA 1
ATOM 1339 C C . GLU A 1 175 ? 31.359 5.813 -27.241 1.00 93.88 175 GLU A C 1
ATOM 1341 O O . GLU A 1 175 ? 32.033 6.272 -28.168 1.00 93.88 175 GLU A O 1
ATOM 1346 N N . LEU A 1 176 ? 31.103 4.503 -27.145 1.00 94.38 176 LEU A N 1
ATOM 1347 C CA . LEU A 1 176 ? 31.605 3.523 -28.115 1.00 94.38 176 LEU A CA 1
ATOM 1348 C C . LEU A 1 176 ? 31.076 3.788 -29.529 1.00 94.38 176 LEU A C 1
ATOM 1350 O O . LEU A 1 176 ? 31.842 3.740 -30.496 1.00 94.38 176 LEU A O 1
ATOM 1354 N N . LEU A 1 177 ? 29.785 4.105 -29.663 1.00 92.25 177 LEU A N 1
ATOM 1355 C CA . LEU A 1 177 ? 29.192 4.470 -30.950 1.00 92.25 177 LEU A CA 1
ATOM 1356 C 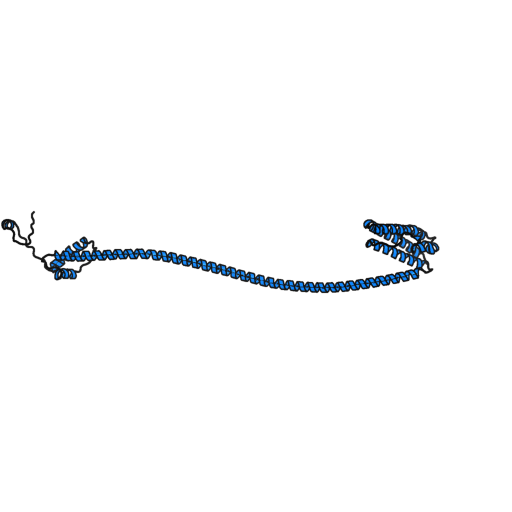C . LEU A 1 177 ? 29.841 5.727 -31.531 1.00 92.25 177 LEU A C 1
ATOM 1358 O O . LEU A 1 177 ? 30.133 5.763 -32.725 1.00 92.25 177 LEU A O 1
ATOM 1362 N N . GLN A 1 178 ? 30.129 6.732 -30.705 1.00 91.31 178 GLN A N 1
ATOM 1363 C CA . GLN A 1 178 ? 30.783 7.952 -31.166 1.00 91.31 178 GLN A CA 1
ATOM 1364 C C . GLN A 1 178 ? 32.199 7.678 -31.696 1.00 91.31 178 GLN A C 1
ATOM 1366 O O . GLN A 1 178 ? 32.568 8.200 -32.751 1.00 91.31 178 GLN A O 1
ATOM 1371 N N . VAL A 1 179 ? 32.961 6.798 -31.038 1.00 95.50 179 VAL A N 1
ATOM 1372 C CA . VAL A 1 179 ? 34.277 6.349 -31.528 1.00 95.50 179 VAL A CA 1
ATOM 1373 C C . VAL A 1 179 ? 34.152 5.612 -32.864 1.00 95.50 179 VAL A C 1
ATOM 1375 O O . VAL A 1 179 ? 34.948 5.848 -33.777 1.00 95.50 179 VAL A O 1
ATOM 1378 N N . LEU A 1 180 ? 33.155 4.737 -33.014 1.00 94.69 180 LEU A N 1
ATOM 1379 C CA . LEU A 1 180 ? 32.915 4.022 -34.270 1.00 94.69 180 LEU A CA 1
ATOM 1380 C C . LEU A 1 180 ? 32.546 4.976 -35.409 1.00 94.69 180 LEU A C 1
ATOM 1382 O O . LEU A 1 180 ? 33.100 4.852 -36.500 1.00 94.69 180 LEU A O 1
ATOM 1386 N N . VAL A 1 181 ? 31.681 5.960 -35.150 1.00 93.75 181 VAL A N 1
ATOM 1387 C CA . VAL A 1 181 ? 31.310 6.995 -36.129 1.00 93.75 181 VAL A CA 1
ATOM 1388 C C . VAL A 1 181 ? 32.538 7.793 -36.566 1.00 93.75 181 VAL A C 1
ATOM 1390 O O . VAL A 1 181 ? 32.741 7.995 -37.763 1.00 93.75 181 VAL A O 1
ATOM 1393 N N . GLN A 1 182 ? 33.397 8.199 -35.627 1.00 91.75 182 GLN A N 1
ATOM 1394 C CA . GLN A 1 182 ? 34.636 8.914 -35.946 1.00 91.75 182 GLN A CA 1
ATOM 1395 C C . GLN A 1 182 ? 35.594 8.068 -36.792 1.00 91.75 182 GLN A C 1
ATOM 1397 O O . GLN A 1 182 ? 36.154 8.564 -37.770 1.00 91.75 182 GLN A O 1
ATOM 1402 N N . ARG A 1 183 ? 35.759 6.781 -36.459 1.00 93.69 183 ARG A N 1
ATOM 1403 C CA . ARG A 1 183 ? 36.590 5.858 -37.247 1.00 93.69 183 ARG A CA 1
ATOM 1404 C C . ARG A 1 183 ? 36.041 5.663 -38.652 1.00 93.69 183 ARG A C 1
ATOM 1406 O O . ARG A 1 183 ? 36.803 5.750 -39.608 1.00 93.69 183 ARG A O 1
ATOM 1413 N N . PHE A 1 184 ? 34.734 5.453 -38.779 1.00 91.75 184 PHE A N 1
ATOM 1414 C CA . PHE A 1 184 ? 34.085 5.304 -40.075 1.00 91.75 184 PHE A CA 1
ATOM 1415 C C . PHE A 1 184 ? 34.264 6.559 -40.935 1.00 91.75 184 PHE A C 1
ATOM 1417 O O . PHE A 1 184 ? 34.651 6.457 -42.096 1.00 91.75 184 PHE A O 1
ATOM 1424 N N . ALA A 1 185 ? 34.068 7.747 -40.354 1.00 87.38 185 ALA A N 1
ATOM 1425 C CA . ALA A 1 185 ? 34.307 9.011 -41.043 1.00 87.38 185 ALA A CA 1
ATOM 1426 C C . ALA A 1 185 ? 35.760 9.132 -41.534 1.00 87.38 185 ALA A C 1
ATOM 1428 O O . ALA A 1 185 ? 35.982 9.476 -42.693 1.00 87.38 185 ALA A O 1
ATOM 1429 N N . ALA A 1 186 ? 36.744 8.781 -40.697 1.00 91.44 186 ALA A N 1
ATOM 1430 C CA . ALA A 1 186 ? 38.154 8.783 -41.087 1.00 91.44 186 ALA A CA 1
ATOM 1431 C C . ALA A 1 186 ? 38.446 7.800 -42.235 1.00 91.44 186 ALA A C 1
ATOM 1433 O O . ALA A 1 186 ? 39.137 8.152 -43.189 1.00 91.44 186 ALA A O 1
ATOM 1434 N N . THR A 1 187 ? 37.880 6.590 -42.188 1.00 90.81 187 THR A N 1
ATOM 1435 C CA . THR A 1 187 ? 38.001 5.609 -43.276 1.00 90.81 187 THR A CA 1
ATOM 1436 C C . THR A 1 187 ? 37.391 6.130 -44.577 1.00 90.81 187 THR A C 1
ATOM 1438 O O . THR A 1 187 ? 38.006 5.997 -45.632 1.00 90.81 187 THR A O 1
ATOM 1441 N N . MET A 1 188 ? 36.221 6.769 -44.519 1.00 87.62 188 MET A N 1
ATOM 1442 C CA . MET A 1 188 ? 35.579 7.345 -45.704 1.00 87.62 188 MET A CA 1
ATOM 1443 C C . MET A 1 188 ? 36.396 8.484 -46.325 1.00 87.62 188 MET A C 1
ATOM 1445 O O . MET A 1 188 ? 36.413 8.611 -47.549 1.00 87.62 188 MET A O 1
ATOM 1449 N N . THR A 1 189 ? 37.099 9.281 -45.514 1.00 88.12 189 THR A N 1
ATOM 1450 C CA . THR A 1 189 ? 38.053 10.282 -46.016 1.00 88.12 189 THR A CA 1
ATOM 1451 C C . THR A 1 189 ? 39.215 9.615 -46.747 1.00 88.12 189 THR A C 1
ATOM 1453 O O . THR A 1 189 ? 39.480 9.968 -47.888 1.00 88.12 189 THR A O 1
ATOM 1456 N N . LEU A 1 190 ? 39.833 8.581 -46.164 1.00 90.12 190 LEU A N 1
ATOM 1457 C CA . LEU A 1 190 ? 40.920 7.845 -46.826 1.00 90.12 190 LEU A CA 1
ATOM 1458 C C . LEU A 1 190 ? 40.485 7.232 -48.166 1.00 90.12 190 LEU A C 1
ATOM 1460 O O . LEU A 1 190 ? 41.234 7.276 -49.138 1.00 90.12 190 LEU A O 1
ATOM 1464 N N . ILE A 1 191 ? 39.270 6.677 -48.232 1.00 83.56 191 ILE A N 1
ATOM 1465 C CA . ILE A 1 191 ? 38.704 6.139 -49.478 1.00 83.56 191 ILE A CA 1
ATOM 1466 C C . ILE A 1 191 ? 38.535 7.247 -50.524 1.00 83.56 191 ILE A C 1
ATOM 1468 O O . ILE A 1 191 ? 38.825 7.028 -51.701 1.00 83.56 191 ILE A O 1
ATOM 1472 N N . ARG A 1 192 ? 38.072 8.433 -50.115 1.00 81.19 192 ARG A N 1
ATOM 1473 C CA . ARG A 1 192 ? 37.924 9.585 -51.012 1.00 81.19 192 ARG A CA 1
ATOM 1474 C C . ARG A 1 192 ? 39.275 10.041 -51.558 1.00 81.19 192 ARG A C 1
ATOM 1476 O O . ARG A 1 192 ? 39.406 10.156 -52.771 1.00 81.19 192 ARG A O 1
ATOM 1483 N N . ASP A 1 193 ? 40.270 10.211 -50.694 1.00 84.00 193 ASP A N 1
ATOM 1484 C CA . ASP A 1 193 ? 41.615 10.640 -51.091 1.00 84.00 193 ASP A CA 1
ATOM 1485 C C . ASP A 1 193 ? 42.254 9.625 -52.053 1.00 84.00 193 ASP A C 1
ATOM 1487 O O . ASP A 1 193 ? 42.817 9.991 -53.086 1.00 84.00 193 ASP A O 1
ATOM 1491 N N . ALA A 1 194 ? 42.112 8.326 -51.762 1.00 78.88 194 ALA A N 1
ATOM 1492 C CA . ALA A 1 194 ? 42.584 7.260 -52.642 1.00 78.88 194 ALA A CA 1
ATOM 1493 C C . ALA A 1 194 ? 41.893 7.300 -54.015 1.00 78.88 194 ALA A C 1
ATOM 1495 O O . ALA A 1 194 ? 42.543 7.109 -55.044 1.00 78.88 194 ALA A O 1
ATOM 1496 N N . ARG A 1 195 ? 40.585 7.583 -54.050 1.00 79.75 195 ARG A N 1
ATOM 1497 C CA . ARG A 1 195 ? 39.835 7.745 -55.300 1.00 79.75 195 ARG A CA 1
ATOM 1498 C C . ARG A 1 195 ? 40.349 8.930 -56.121 1.00 79.75 195 ARG A C 1
ATOM 1500 O O . ARG A 1 195 ? 40.551 8.768 -57.320 1.00 79.75 195 ARG A O 1
ATOM 1507 N N . GLU A 1 196 ? 40.591 10.083 -55.502 1.00 78.19 196 GLU A N 1
ATOM 1508 C CA . GLU A 1 196 ? 41.126 11.268 -56.194 1.00 78.19 196 GLU A CA 1
ATOM 1509 C C . GLU A 1 196 ? 42.525 11.009 -56.782 1.00 78.19 196 GLU A C 1
ATOM 1511 O O . GLU A 1 196 ? 42.826 11.398 -57.918 1.00 78.19 196 GLU A O 1
ATOM 1516 N N . GLN A 1 197 ? 43.377 10.287 -56.046 1.00 78.12 197 GLN A N 1
ATOM 1517 C CA . GLN A 1 197 ? 44.691 9.866 -56.540 1.00 78.12 197 GLN A CA 1
ATOM 1518 C C . GLN A 1 197 ? 44.582 8.910 -57.732 1.00 78.12 197 GLN A C 1
ATOM 1520 O O . GLN A 1 197 ? 45.300 9.079 -58.722 1.00 78.12 197 GLN A O 1
ATOM 1525 N N . LEU A 1 198 ? 43.672 7.932 -57.667 1.00 75.88 198 LEU A N 1
ATOM 1526 C CA . LEU A 1 198 ? 43.406 7.019 -58.779 1.00 75.88 198 LEU A CA 1
ATOM 1527 C C . LEU A 1 198 ? 42.909 7.772 -60.014 1.00 75.88 198 LEU A C 1
ATOM 1529 O O . LEU A 1 198 ? 43.422 7.536 -61.101 1.00 75.88 198 LEU A O 1
ATOM 1533 N N . GLU A 1 199 ? 41.978 8.712 -59.861 1.00 70.88 199 GLU A N 1
ATOM 1534 C CA . GLU A 1 199 ? 41.442 9.510 -60.973 1.00 70.88 199 GLU A CA 1
ATOM 1535 C C . GLU A 1 199 ? 42.536 10.347 -61.661 1.00 70.88 199 GLU A C 1
ATOM 1537 O O . GLU A 1 199 ? 42.633 10.394 -62.895 1.00 70.88 199 GLU A O 1
ATOM 1542 N N . THR A 1 200 ? 43.440 10.925 -60.866 1.00 75.69 200 THR A N 1
ATOM 1543 C CA . THR A 1 200 ? 44.622 11.637 -61.373 1.00 75.69 200 THR A CA 1
ATOM 1544 C C . THR A 1 200 ? 45.556 10.697 -62.142 1.00 75.69 200 THR A C 1
ATOM 1546 O O . THR A 1 200 ? 46.005 11.025 -63.245 1.00 75.69 200 THR A O 1
ATOM 1549 N N . GLY A 1 201 ? 45.824 9.505 -61.598 1.00 76.00 201 GLY A N 1
ATOM 1550 C CA . GLY A 1 201 ? 46.653 8.484 -62.241 1.00 76.00 201 GLY A CA 1
ATOM 1551 C C . GLY A 1 201 ? 46.052 7.972 -63.553 1.00 76.00 201 GLY A C 1
ATOM 1552 O O . GLY A 1 201 ? 46.746 7.912 -64.567 1.00 76.00 201 GLY A O 1
ATOM 1553 N N . VAL A 1 202 ? 44.750 7.682 -63.569 1.00 70.00 202 VAL A N 1
ATOM 1554 C CA . VAL A 1 202 ? 44.010 7.244 -64.762 1.00 70.00 202 VAL A CA 1
ATOM 1555 C C . VAL A 1 202 ? 44.074 8.307 -65.859 1.00 70.00 202 VAL A C 1
ATOM 1557 O O . VAL A 1 202 ? 44.357 7.977 -67.008 1.00 70.00 202 VAL A O 1
ATOM 1560 N N . THR A 1 203 ? 43.922 9.587 -65.513 1.00 69.62 203 THR A N 1
ATOM 1561 C CA . THR A 1 203 ? 44.041 10.703 -66.470 1.00 69.62 203 THR A CA 1
ATOM 1562 C C . THR A 1 203 ? 45.459 10.846 -67.041 1.00 69.62 203 THR A C 1
ATOM 1564 O O . THR A 1 203 ? 45.639 11.244 -68.193 1.00 69.62 203 THR A O 1
ATOM 1567 N N . ALA A 1 204 ? 46.495 10.525 -66.263 1.00 72.25 204 ALA A N 1
ATOM 1568 C CA . ALA A 1 204 ? 47.866 10.504 -66.769 1.00 72.25 204 ALA A CA 1
ATOM 1569 C C . ALA A 1 204 ? 48.088 9.337 -67.748 1.00 72.25 204 ALA A C 1
ATOM 1571 O O . ALA A 1 204 ? 48.659 9.537 -68.821 1.00 72.25 204 ALA A O 1
ATOM 1572 N N . VAL A 1 205 ? 47.581 8.144 -67.417 1.00 71.88 205 VAL A N 1
ATOM 1573 C CA . VAL A 1 205 ? 47.667 6.942 -68.266 1.00 71.88 205 VAL A CA 1
ATOM 1574 C C . VAL A 1 205 ? 46.817 7.079 -69.537 1.00 71.88 205 VAL A C 1
ATOM 1576 O O . VAL A 1 205 ? 47.212 6.577 -70.587 1.00 71.88 205 VAL A O 1
ATOM 1579 N N . SER A 1 206 ? 45.706 7.826 -69.497 1.00 65.00 206 SER A N 1
ATOM 1580 C CA . SER A 1 206 ? 44.837 8.073 -70.660 1.00 65.00 206 SER A CA 1
ATOM 1581 C C . SER A 1 206 ? 45.530 8.815 -71.808 1.00 65.00 206 SER A C 1
ATOM 1583 O O . SER A 1 206 ? 44.988 8.882 -72.907 1.00 65.00 206 SER A O 1
ATOM 1585 N N . LYS A 1 207 ? 46.693 9.428 -71.556 1.00 70.19 207 LYS A N 1
ATOM 1586 C CA . LYS A 1 207 ? 47.513 10.107 -72.570 1.00 70.19 207 LYS A CA 1
ATOM 1587 C C . LYS A 1 207 ? 48.493 9.160 -73.277 1.00 70.19 207 LYS A C 1
ATOM 1589 O O . LYS A 1 207 ? 49.288 9.622 -74.092 1.00 70.19 207 LYS A O 1
ATOM 1594 N N . SER A 1 208 ? 48.467 7.865 -72.954 1.00 68.69 208 SER A N 1
ATOM 1595 C CA . SER A 1 208 ? 49.278 6.839 -73.613 1.00 68.69 208 SER A CA 1
ATOM 1596 C C . SER A 1 208 ? 48.922 6.699 -75.098 1.00 68.69 208 SER A C 1
ATOM 1598 O O . SER A 1 208 ? 47.761 6.812 -75.488 1.00 68.69 208 SER A O 1
ATOM 1600 N N . SER A 1 209 ? 49.920 6.411 -75.936 1.00 65.06 209 SER A N 1
ATOM 1601 C CA . SER A 1 209 ? 49.725 6.095 -77.358 1.00 65.06 209 SER A CA 1
ATOM 1602 C C . SER A 1 209 ? 49.316 4.639 -77.607 1.00 65.06 209 SER A C 1
ATOM 1604 O O . SER A 1 209 ? 49.024 4.275 -78.743 1.00 65.06 209 SER A O 1
ATOM 1606 N N . ASP A 1 210 ? 49.316 3.796 -76.572 1.00 76.19 210 ASP A N 1
ATOM 1607 C CA . ASP A 1 210 ? 48.926 2.388 -76.663 1.00 76.19 210 ASP A CA 1
ATOM 1608 C C . ASP A 1 210 ? 47.392 2.244 -76.674 1.00 76.19 210 ASP A C 1
ATOM 1610 O O . ASP A 1 210 ? 46.698 2.643 -75.734 1.00 76.19 210 ASP A O 1
ATOM 1614 N N . ALA A 1 211 ? 46.859 1.656 -77.747 1.00 68.19 211 ALA A N 1
ATOM 1615 C CA . ALA A 1 211 ? 45.425 1.483 -77.958 1.00 68.19 211 ALA A CA 1
ATOM 1616 C C . ALA A 1 211 ? 44.751 0.583 -76.905 1.00 68.19 211 ALA A C 1
ATOM 1618 O O . ALA A 1 211 ? 43.602 0.847 -76.540 1.00 68.19 211 ALA A O 1
ATOM 1619 N N . ALA A 1 212 ? 45.446 -0.435 -76.384 1.00 71.25 212 ALA A N 1
ATOM 1620 C CA . ALA A 1 212 ? 44.921 -1.336 -75.358 1.00 71.25 212 ALA A CA 1
ATOM 1621 C C . ALA A 1 212 ? 44.883 -0.654 -73.982 1.00 71.25 212 ALA A C 1
ATOM 1623 O O . ALA A 1 212 ? 43.920 -0.812 -73.225 1.00 71.25 212 ALA A O 1
ATOM 1624 N N . VAL A 1 213 ? 45.899 0.157 -73.672 1.00 75.38 213 VAL A N 1
ATOM 1625 C CA . VAL A 1 213 ? 45.935 0.980 -72.452 1.00 75.38 213 VAL A CA 1
ATOM 1626 C C . VAL A 1 213 ? 44.832 2.040 -72.488 1.00 75.38 213 VAL A C 1
ATOM 1628 O O . VAL A 1 213 ? 44.074 2.174 -71.527 1.00 75.38 213 VAL A O 1
ATOM 1631 N N . THR A 1 214 ? 44.680 2.743 -73.610 1.00 73.50 214 THR A N 1
ATOM 1632 C CA . THR A 1 214 ? 43.655 3.782 -73.775 1.00 73.50 214 THR A CA 1
ATOM 1633 C C . THR A 1 214 ? 42.237 3.204 -73.778 1.00 73.50 214 THR A C 1
ATOM 1635 O O . THR A 1 214 ? 41.337 3.838 -73.228 1.00 73.50 214 THR A O 1
ATOM 1638 N N . LEU A 1 215 ? 42.023 1.985 -74.293 1.00 77.00 215 LEU A N 1
ATOM 1639 C CA . LEU A 1 215 ? 40.750 1.264 -74.154 1.00 77.00 215 LEU A CA 1
ATOM 1640 C C . LEU A 1 215 ? 40.422 0.979 -72.684 1.00 77.00 215 LEU A C 1
ATOM 1642 O O . LEU A 1 215 ? 39.352 1.358 -72.212 1.00 77.00 215 LEU A O 1
ATOM 1646 N N . ARG A 1 216 ? 41.350 0.371 -71.932 1.00 78.00 216 ARG A N 1
ATOM 1647 C CA . ARG A 1 216 ? 41.138 0.049 -70.507 1.00 78.00 216 ARG A CA 1
ATOM 1648 C C . ARG A 1 216 ? 40.823 1.291 -69.677 1.00 78.00 216 ARG A C 1
ATOM 1650 O O . ARG A 1 216 ? 39.921 1.260 -68.845 1.00 78.00 216 ARG A O 1
ATOM 1657 N N . VAL A 1 217 ? 41.525 2.393 -69.935 1.00 77.56 217 VAL A N 1
ATOM 1658 C CA . VAL A 1 217 ? 41.256 3.680 -69.282 1.00 77.56 217 VAL A CA 1
ATOM 1659 C C . VAL A 1 217 ? 39.897 4.249 -69.694 1.00 77.56 217 VAL A C 1
ATOM 1661 O O . VAL A 1 217 ? 39.138 4.692 -68.837 1.00 77.56 217 VAL A O 1
ATOM 1664 N N . SER A 1 218 ? 39.556 4.208 -70.981 1.00 78.06 218 SER A N 1
ATOM 1665 C CA . SER A 1 218 ? 38.267 4.710 -71.472 1.00 78.06 218 SER A CA 1
ATOM 1666 C C . SER A 1 218 ? 37.090 3.930 -70.887 1.00 78.06 218 SER A C 1
ATOM 1668 O O . SER A 1 218 ? 36.091 4.539 -70.510 1.00 78.06 218 SER A O 1
ATOM 1670 N N . LEU A 1 219 ? 37.230 2.608 -70.743 1.00 79.00 219 LEU A N 1
ATOM 1671 C CA . LEU A 1 219 ? 36.242 1.746 -70.099 1.00 79.00 219 LEU A CA 1
ATOM 1672 C C . LEU A 1 219 ? 36.125 2.043 -68.597 1.00 79.00 219 LEU A C 1
ATOM 1674 O O . LEU A 1 219 ? 35.018 2.209 -68.095 1.00 79.00 219 LEU A O 1
ATOM 1678 N N . ALA A 1 220 ? 37.247 2.195 -67.887 1.00 79.75 220 ALA A N 1
ATOM 1679 C CA . ALA A 1 220 ? 37.241 2.565 -66.470 1.00 79.75 220 ALA A CA 1
ATOM 1680 C C . ALA A 1 220 ? 36.559 3.926 -66.223 1.00 79.75 220 ALA A C 1
ATOM 1682 O O . ALA A 1 220 ? 35.733 4.051 -65.319 1.00 79.75 220 ALA A O 1
ATOM 1683 N N . MET A 1 221 ? 36.839 4.929 -67.064 1.00 79.25 221 MET A N 1
ATOM 1684 C CA . MET A 1 221 ? 36.186 6.243 -66.993 1.00 79.25 221 MET A CA 1
ATOM 1685 C C . MET A 1 221 ? 34.693 6.167 -67.331 1.00 79.25 221 MET A C 1
ATOM 1687 O O . MET A 1 221 ? 33.887 6.872 -66.724 1.00 79.25 221 MET A O 1
ATOM 1691 N N . HIS A 1 222 ? 34.309 5.301 -68.270 1.00 82.19 222 HIS A N 1
ATOM 1692 C CA . HIS A 1 222 ? 32.907 5.057 -68.595 1.00 82.19 222 HIS A CA 1
ATOM 1693 C C . HIS A 1 222 ? 32.163 4.413 -67.416 1.00 82.19 222 HIS A C 1
ATOM 1695 O O . HIS A 1 222 ? 31.097 4.886 -67.032 1.00 82.19 222 HIS A O 1
ATOM 1701 N N . TYR A 1 223 ? 32.763 3.424 -66.754 1.00 82.00 223 TYR A N 1
ATOM 1702 C CA . TYR A 1 223 ? 32.207 2.824 -65.541 1.00 82.00 223 TYR A CA 1
ATOM 1703 C C . TYR A 1 223 ? 32.062 3.813 -64.389 1.00 82.00 223 TYR A C 1
ATOM 1705 O O . TYR A 1 223 ? 31.028 3.836 -63.722 1.00 82.00 223 TYR A O 1
ATOM 1713 N N . GLN A 1 224 ? 33.069 4.659 -64.167 1.00 81.62 224 GLN A N 1
ATOM 1714 C CA . GLN A 1 224 ? 32.988 5.719 -63.165 1.00 81.62 224 GLN A CA 1
ATOM 1715 C C . GLN A 1 224 ? 31.819 6.673 -63.456 1.00 81.62 224 GLN A C 1
ATOM 1717 O O . GLN A 1 224 ? 31.104 7.071 -62.534 1.00 81.62 224 GLN A O 1
ATOM 1722 N N . TRP A 1 225 ? 31.611 7.017 -64.728 1.00 85.12 225 TRP A N 1
ATOM 1723 C CA . TRP A 1 225 ? 30.514 7.870 -65.179 1.00 85.12 225 TRP A CA 1
ATOM 1724 C C . TRP A 1 225 ? 29.140 7.222 -64.941 1.00 85.12 225 TRP A C 1
ATOM 1726 O O . TRP A 1 225 ? 28.260 7.859 -64.358 1.00 85.12 225 TRP A O 1
ATOM 1736 N N . ILE A 1 226 ? 28.973 5.944 -65.299 1.00 86.94 226 ILE A N 1
ATOM 1737 C CA . ILE A 1 226 ? 27.729 5.189 -65.061 1.00 86.94 226 ILE A CA 1
ATOM 1738 C C . ILE A 1 226 ? 27.461 5.049 -63.560 1.00 86.94 226 ILE A C 1
ATOM 1740 O O . ILE A 1 226 ? 26.369 5.370 -63.097 1.00 86.94 226 ILE A O 1
ATOM 1744 N N . GLY A 1 227 ? 28.471 4.670 -62.774 1.00 86.44 227 GLY A N 1
ATOM 1745 C CA . GLY A 1 227 ? 28.351 4.549 -61.321 1.00 86.44 227 GLY A CA 1
ATOM 1746 C C . GLY A 1 227 ? 27.952 5.862 -60.639 1.00 86.44 227 GLY A C 1
ATOM 1747 O O . GLY A 1 227 ? 27.152 5.849 -59.705 1.00 86.44 227 GLY A O 1
ATOM 1748 N N . ALA A 1 228 ? 28.447 7.008 -61.121 1.00 85.81 228 ALA A N 1
ATOM 1749 C CA . ALA A 1 228 ? 28.042 8.319 -60.614 1.00 85.81 228 ALA A CA 1
ATOM 1750 C C . ALA A 1 228 ? 26.564 8.632 -60.910 1.00 85.81 228 ALA A C 1
ATOM 1752 O O . ALA A 1 228 ? 25.864 9.144 -60.035 1.00 85.81 228 ALA A O 1
ATOM 1753 N N . LEU A 1 229 ? 26.073 8.287 -62.106 1.00 87.31 229 LEU A N 1
ATOM 1754 C CA . LEU A 1 229 ? 24.662 8.452 -62.471 1.00 87.31 229 LEU A CA 1
ATOM 1755 C C . LEU A 1 229 ? 23.739 7.556 -61.642 1.00 87.31 229 LEU A C 1
ATOM 1757 O O . LEU A 1 229 ? 22.717 8.028 -61.149 1.00 87.31 229 LEU A O 1
ATOM 1761 N N . LEU A 1 230 ? 24.109 6.291 -61.441 1.00 89.31 230 LEU A N 1
ATOM 1762 C CA . LEU A 1 230 ? 23.337 5.345 -60.630 1.00 89.31 230 LEU A CA 1
ATOM 1763 C C . LEU A 1 230 ? 23.317 5.750 -59.150 1.00 89.31 230 LEU A C 1
ATOM 1765 O O . LEU A 1 230 ? 22.273 5.693 -58.504 1.00 89.31 230 LEU A O 1
ATOM 1769 N N . ALA A 1 231 ? 24.441 6.234 -58.615 1.00 87.19 231 ALA A N 1
ATOM 1770 C CA . ALA A 1 231 ? 24.499 6.755 -57.251 1.00 87.19 231 ALA A CA 1
ATOM 1771 C C . ALA A 1 231 ? 23.616 8.002 -57.074 1.00 87.19 231 ALA A C 1
ATOM 1773 O O . ALA A 1 231 ? 22.920 8.124 -56.064 1.00 87.19 231 ALA A O 1
ATOM 1774 N N . ALA A 1 232 ? 23.608 8.908 -58.056 1.00 87.31 232 ALA A N 1
ATOM 1775 C CA . ALA A 1 232 ? 22.726 10.071 -58.046 1.00 87.31 232 ALA A CA 1
ATOM 1776 C C . ALA A 1 232 ? 21.246 9.669 -58.150 1.00 87.31 232 ALA A C 1
ATOM 1778 O O . ALA A 1 232 ? 20.414 10.241 -57.449 1.00 87.31 232 ALA A O 1
ATOM 1779 N N . ALA A 1 233 ? 20.931 8.646 -58.950 1.00 88.31 233 ALA A N 1
ATOM 1780 C CA . ALA A 1 233 ? 19.595 8.065 -59.053 1.00 88.31 233 ALA A CA 1
ATOM 1781 C C . ALA A 1 233 ? 19.112 7.483 -57.715 1.00 88.31 233 ALA A C 1
ATOM 1783 O O . ALA A 1 233 ? 17.997 7.761 -57.290 1.00 88.31 233 ALA A O 1
ATOM 1784 N N . GLN A 1 234 ? 19.963 6.732 -57.008 1.00 87.00 234 GLN A N 1
ATOM 1785 C CA . GLN A 1 234 ? 19.624 6.158 -55.699 1.00 87.00 234 GLN A CA 1
ATOM 1786 C C . GLN A 1 234 ? 19.395 7.221 -54.617 1.00 87.00 234 GLN A C 1
ATOM 1788 O O . GLN A 1 234 ? 18.564 7.032 -53.731 1.00 87.00 234 GLN A O 1
ATOM 1793 N N . LYS A 1 235 ? 20.142 8.328 -54.668 1.00 87.50 235 LYS A N 1
ATOM 1794 C CA . LYS A 1 235 ? 20.067 9.412 -53.675 1.00 87.50 235 LYS A CA 1
ATOM 1795 C C . LYS A 1 235 ? 19.110 10.542 -54.056 1.00 87.50 235 LYS A C 1
ATOM 1797 O O . LYS A 1 235 ? 18.931 11.460 -53.261 1.00 87.50 235 LYS A O 1
ATOM 1802 N N . GLN A 1 236 ? 18.518 10.492 -55.251 1.00 84.12 236 GLN A N 1
ATOM 1803 C CA . GLN A 1 236 ? 17.733 11.583 -55.833 1.00 84.12 236 GLN A CA 1
ATOM 1804 C C . GLN A 1 236 ? 18.512 12.917 -55.887 1.00 84.12 236 GLN A C 1
ATOM 1806 O O . GLN A 1 236 ? 17.961 13.998 -55.673 1.00 84.12 236 GLN A O 1
ATOM 1811 N N . GLU A 1 237 ? 19.822 12.848 -56.138 1.00 87.06 237 GLU A N 1
ATOM 1812 C CA . GLU A 1 237 ? 20.717 14.009 -56.141 1.00 87.06 237 GLU A CA 1
ATOM 1813 C C . GLU A 1 237 ? 20.818 14.641 -57.534 1.00 87.06 237 GLU A C 1
ATOM 1815 O O . GLU A 1 237 ? 20.813 13.966 -58.563 1.00 87.06 237 GLU A O 1
ATOM 1820 N N . ARG A 1 238 ? 20.946 15.972 -57.585 1.00 82.12 238 ARG A N 1
ATOM 1821 C CA . ARG A 1 238 ? 21.095 16.697 -58.851 1.00 82.12 238 ARG A CA 1
ATOM 1822 C C . ARG A 1 238 ? 22.395 16.292 -59.552 1.00 82.12 238 ARG A C 1
ATOM 1824 O O . ARG A 1 238 ? 23.481 16.507 -59.026 1.00 82.12 238 ARG A O 1
ATOM 1831 N N . VAL A 1 239 ? 22.269 15.823 -60.791 1.00 81.44 239 VAL A N 1
ATOM 1832 C CA . VAL A 1 239 ? 23.402 15.546 -61.683 1.00 81.44 239 VAL A CA 1
ATOM 1833 C C . VAL A 1 239 ? 23.766 16.803 -62.480 1.00 81.44 239 VAL A C 1
ATOM 1835 O O . VAL A 1 239 ? 22.939 17.326 -63.237 1.00 81.44 239 VAL A O 1
ATOM 1838 N N . ASP A 1 240 ? 25.006 17.268 -62.324 1.00 74.81 240 ASP A N 1
ATOM 1839 C CA . ASP A 1 240 ? 25.598 18.386 -63.074 1.00 74.81 240 ASP A CA 1
ATOM 1840 C C . ASP A 1 240 ? 26.656 17.874 -64.063 1.00 74.81 240 ASP A C 1
ATOM 1842 O O . ASP A 1 240 ? 27.857 18.075 -63.908 1.00 74.81 240 ASP A O 1
ATOM 1846 N N . MET A 1 241 ? 26.199 17.098 -65.045 1.00 71.56 241 MET A N 1
ATOM 1847 C CA . MET A 1 241 ? 27.051 16.455 -66.040 1.00 71.56 241 MET A CA 1
ATOM 1848 C C . MET A 1 241 ? 26.379 16.512 -67.407 1.00 71.56 241 MET A C 1
ATOM 1850 O O . MET A 1 241 ? 25.189 16.212 -67.525 1.00 71.56 241 MET A O 1
ATOM 1854 N N . ASP A 1 242 ? 27.134 16.884 -68.441 1.00 73.06 242 ASP A N 1
ATOM 1855 C CA . ASP A 1 242 ? 26.651 16.801 -69.817 1.00 73.06 242 ASP A CA 1
ATOM 1856 C C . ASP A 1 242 ? 26.714 15.349 -70.298 1.00 73.06 242 ASP A C 1
ATOM 1858 O O . ASP A 1 242 ? 27.784 14.760 -70.455 1.00 73.06 242 ASP A O 1
ATOM 1862 N N . VAL A 1 243 ? 25.536 14.766 -70.498 1.00 78.50 243 VAL A N 1
ATOM 1863 C CA . VAL A 1 243 ? 25.351 13.381 -70.942 1.00 78.50 243 VAL A CA 1
ATOM 1864 C C . VAL A 1 243 ? 24.891 13.295 -72.398 1.00 78.50 243 VAL A C 1
ATOM 1866 O O . VAL A 1 243 ? 24.709 12.195 -72.911 1.00 78.50 243 VAL A O 1
ATOM 1869 N N . SER A 1 244 ? 24.720 14.433 -73.078 1.00 76.88 244 SER A N 1
ATOM 1870 C CA . SER A 1 244 ? 24.115 14.500 -74.414 1.00 76.88 244 SER A CA 1
ATOM 1871 C C . SER A 1 244 ? 25.088 14.165 -75.550 1.00 76.88 244 SER A C 1
ATOM 1873 O O . SER A 1 244 ? 24.685 13.636 -76.586 1.00 76.88 244 SER A O 1
ATOM 1875 N N . ASN A 1 245 ? 26.385 14.426 -75.360 1.00 84.56 245 ASN A N 1
ATOM 1876 C CA . ASN A 1 245 ? 27.399 14.256 -76.397 1.00 84.56 245 ASN A CA 1
ATOM 1877 C C . ASN A 1 245 ? 28.187 12.943 -76.243 1.00 84.56 245 ASN A C 1
ATOM 1879 O O . ASN A 1 245 ? 29.262 12.914 -75.639 1.00 84.56 245 ASN A O 1
ATOM 1883 N N . PHE A 1 246 ? 27.683 11.866 -76.851 1.00 85.69 246 PHE A N 1
ATOM 1884 C CA . PHE A 1 246 ? 28.354 10.560 -76.833 1.00 85.69 246 PHE A CA 1
ATOM 1885 C C . PHE A 1 246 ? 29.692 10.547 -77.595 1.00 85.69 246 PHE A C 1
ATOM 1887 O O . PHE A 1 246 ? 30.590 9.801 -77.231 1.00 85.69 246 PHE A O 1
ATOM 1894 N N . HIS A 1 247 ? 29.900 11.407 -78.600 1.00 84.38 247 HIS A N 1
ATOM 1895 C CA . HIS A 1 247 ? 31.212 11.542 -79.255 1.00 84.38 247 HIS A CA 1
ATOM 1896 C C . HIS A 1 247 ? 32.250 12.230 -78.355 1.00 84.38 247 HIS A C 1
ATOM 1898 O O . HIS A 1 247 ? 33.443 11.941 -78.432 1.00 84.38 247 HIS A O 1
ATOM 1904 N N . GLY A 1 248 ? 31.806 13.167 -77.515 1.00 81.00 248 GLY A N 1
ATOM 1905 C CA . GLY A 1 248 ? 32.665 13.979 -76.654 1.00 81.00 248 GLY A CA 1
ATOM 1906 C C . GLY A 1 248 ? 33.129 13.284 -75.372 1.00 81.00 248 GLY A C 1
ATOM 1907 O O . GLY A 1 248 ? 34.064 13.777 -74.726 1.00 81.00 248 GLY A O 1
ATOM 1908 N N . CYS A 1 249 ? 32.513 12.158 -75.003 1.00 84.56 249 CYS A N 1
ATOM 1909 C CA . CYS A 1 249 ? 32.879 11.396 -73.812 1.00 84.56 249 CYS A CA 1
ATOM 1910 C C . CYS A 1 249 ? 34.219 10.655 -74.007 1.00 84.56 249 CYS A C 1
ATOM 1912 O O . CYS A 1 249 ? 34.700 10.493 -75.130 1.00 84.56 249 CYS A O 1
ATOM 1914 N N . PHE A 1 250 ? 34.861 10.222 -72.914 1.00 79.75 250 PHE A N 1
ATOM 1915 C CA . PHE A 1 250 ? 36.156 9.523 -72.981 1.00 79.75 250 PHE A CA 1
ATOM 1916 C C . PHE A 1 250 ? 36.097 8.279 -73.875 1.00 79.75 250 PHE A C 1
ATOM 1918 O O . PHE A 1 250 ? 36.960 8.097 -74.733 1.00 79.75 250 PHE A O 1
ATOM 1925 N N . PHE A 1 251 ? 35.040 7.478 -73.725 1.00 85.81 251 PHE A N 1
ATOM 1926 C CA . PHE A 1 251 ? 34.821 6.295 -74.547 1.00 85.81 251 PHE A CA 1
ATOM 1927 C C . PHE A 1 251 ? 34.557 6.643 -76.017 1.00 85.81 251 PHE A C 1
ATOM 1929 O O . PHE A 1 251 ? 35.178 6.052 -76.893 1.00 85.81 251 PHE A O 1
ATOM 1936 N N . GLY A 1 252 ? 33.732 7.654 -76.304 1.00 86.75 252 GLY A N 1
ATOM 1937 C CA . GLY A 1 252 ? 33.476 8.138 -77.662 1.00 86.75 252 GLY A CA 1
ATOM 1938 C C . GLY A 1 252 ? 34.734 8.634 -78.368 1.00 86.75 252 GLY A C 1
ATOM 1939 O O . GLY A 1 252 ? 35.001 8.244 -79.502 1.00 86.75 252 GLY A O 1
ATOM 1940 N N . LYS A 1 253 ? 35.571 9.420 -77.683 1.00 84.19 253 LYS A N 1
ATOM 1941 C CA . LYS A 1 253 ? 36.861 9.881 -78.224 1.00 84.19 253 LYS A CA 1
ATOM 1942 C C . LYS A 1 253 ? 37.786 8.722 -78.594 1.00 84.19 253 LYS A C 1
ATOM 1944 O O . LYS A 1 253 ? 38.471 8.801 -79.611 1.00 84.19 253 LYS A O 1
ATOM 1949 N N . TRP A 1 254 ? 37.807 7.654 -77.795 1.00 85.62 254 TRP A N 1
ATOM 1950 C CA . TRP A 1 254 ? 38.542 6.437 -78.139 1.00 85.62 254 TRP A CA 1
ATOM 1951 C C . TRP A 1 254 ? 37.882 5.695 -79.304 1.00 85.62 254 TRP A C 1
ATOM 1953 O O . TRP A 1 254 ? 38.561 5.418 -80.291 1.00 85.62 254 TRP A O 1
ATOM 1963 N N . TYR A 1 255 ? 36.574 5.433 -79.225 1.00 86.69 255 TYR A N 1
ATOM 1964 C CA . TYR A 1 255 ? 35.812 4.666 -80.210 1.00 86.69 255 TYR A CA 1
ATOM 1965 C C . TYR A 1 255 ? 35.951 5.269 -81.612 1.00 86.69 255 TYR A C 1
ATOM 1967 O O . TYR A 1 255 ? 36.371 4.591 -82.541 1.00 86.69 255 TYR A O 1
ATOM 1975 N N . PHE A 1 256 ? 35.727 6.574 -81.761 1.00 86.38 256 PHE A N 1
ATOM 1976 C CA . PHE A 1 256 ? 35.847 7.264 -83.052 1.00 86.38 256 PHE A CA 1
ATOM 1977 C C . PHE A 1 256 ? 37.283 7.678 -83.415 1.00 86.38 256 PHE A C 1
ATOM 1979 O O . PHE A 1 256 ? 37.513 8.202 -84.502 1.00 86.38 256 PHE A O 1
ATOM 1986 N N . GLY A 1 257 ? 38.244 7.468 -82.513 1.00 85.50 257 GLY A N 1
ATOM 1987 C CA . GLY A 1 257 ? 39.655 7.791 -82.700 1.00 85.50 257 GLY A CA 1
ATOM 1988 C C . GLY A 1 257 ? 40.508 6.535 -82.861 1.00 85.50 257 GLY A C 1
ATOM 1989 O O . GLY A 1 257 ? 40.436 5.837 -83.872 1.00 85.50 257 GLY A O 1
ATOM 1990 N N . ALA A 1 258 ? 41.337 6.256 -81.852 1.00 80.50 258 ALA A N 1
ATOM 1991 C CA . ALA A 1 258 ? 42.275 5.130 -81.857 1.00 80.50 258 ALA A CA 1
ATOM 1992 C C . ALA A 1 258 ? 41.582 3.759 -81.995 1.00 80.50 258 ALA A C 1
ATOM 1994 O O . ALA A 1 258 ? 42.124 2.861 -82.635 1.00 80.50 258 ALA A O 1
ATOM 1995 N N . GLY A 1 259 ? 40.378 3.605 -81.433 1.00 82.00 259 GLY A N 1
ATOM 1996 C CA . GLY A 1 259 ? 39.570 2.391 -81.539 1.00 82.00 259 GLY A CA 1
ATOM 1997 C C . GLY A 1 259 ? 39.177 2.093 -82.983 1.00 82.00 259 GLY A C 1
ATOM 1998 O O . GLY A 1 259 ? 39.463 1.007 -83.474 1.00 82.00 259 GLY A O 1
ATOM 1999 N N . ALA A 1 260 ? 38.619 3.071 -83.702 1.00 85.31 260 ALA A N 1
ATOM 2000 C CA . ALA A 1 260 ? 38.253 2.917 -85.111 1.00 85.31 260 ALA A CA 1
ATOM 2001 C C . ALA A 1 260 ? 39.460 2.625 -86.014 1.00 85.31 260 ALA A C 1
ATOM 2003 O O . ALA A 1 260 ? 39.347 1.841 -86.952 1.00 85.31 260 ALA A O 1
ATOM 2004 N N . GLN A 1 261 ? 40.625 3.213 -85.721 1.00 82.19 261 GLN A N 1
ATOM 2005 C CA . GLN A 1 261 ? 41.854 2.939 -86.473 1.00 82.19 261 GLN A CA 1
ATOM 2006 C C . GLN A 1 261 ? 42.341 1.493 -86.312 1.00 82.19 261 GLN A C 1
ATOM 2008 O O . GLN A 1 261 ? 42.916 0.945 -87.250 1.00 82.19 261 GLN A O 1
ATOM 2013 N N . HIS A 1 262 ? 42.128 0.885 -85.142 1.00 78.44 262 HIS A N 1
ATOM 2014 C CA . HIS A 1 262 ? 42.665 -0.437 -84.813 1.00 78.44 262 HIS A CA 1
ATOM 2015 C C . HIS A 1 262 ? 41.649 -1.576 -85.006 1.00 78.44 262 HIS A C 1
ATOM 2017 O O . HIS A 1 262 ? 42.001 -2.632 -85.519 1.00 78.44 262 HIS A O 1
ATOM 2023 N N . PHE A 1 263 ? 40.387 -1.357 -84.631 1.00 81.81 263 PHE A N 1
ATOM 2024 C CA . PHE A 1 263 ? 39.315 -2.360 -84.630 1.00 81.81 263 PHE A CA 1
ATOM 2025 C C . PHE A 1 263 ? 38.212 -2.077 -85.654 1.00 81.81 263 PHE A C 1
ATOM 2027 O O . PHE A 1 263 ? 37.237 -2.815 -85.710 1.00 81.81 263 PHE A O 1
ATOM 2034 N N . GLY A 1 264 ? 38.326 -1.027 -86.475 1.00 80.31 264 GLY A N 1
ATOM 2035 C CA . GLY A 1 264 ? 37.248 -0.590 -87.372 1.00 80.31 264 GLY A CA 1
ATOM 2036 C C . GLY A 1 264 ? 36.766 -1.639 -88.383 1.00 80.31 264 GLY A C 1
ATOM 2037 O O . GLY A 1 264 ? 35.647 -1.533 -88.877 1.00 80.31 264 GLY A O 1
ATOM 2038 N N . SER A 1 265 ? 37.581 -2.655 -88.684 1.00 80.62 265 SER A N 1
ATOM 2039 C CA . SER A 1 265 ? 37.209 -3.788 -89.542 1.00 80.62 265 SER A CA 1
ATOM 2040 C C . SER A 1 265 ? 36.512 -4.940 -88.805 1.00 80.62 265 SER A C 1
ATOM 2042 O O . SER A 1 265 ? 36.062 -5.879 -89.459 1.00 80.62 265 SER A O 1
ATOM 2044 N N . ASP A 1 266 ? 36.439 -4.904 -87.473 1.00 82.75 266 ASP A N 1
ATOM 2045 C CA . ASP A 1 266 ? 35.815 -5.945 -86.658 1.00 82.75 266 ASP A CA 1
ATOM 2046 C C . ASP A 1 266 ? 34.297 -5.724 -86.519 1.00 82.75 266 ASP A C 1
ATOM 2048 O O . ASP A 1 266 ? 33.817 -4.636 -86.185 1.00 82.75 266 ASP A O 1
ATOM 2052 N N . ALA A 1 267 ? 33.515 -6.779 -86.763 1.00 79.19 267 ALA A N 1
ATOM 2053 C CA . ALA A 1 267 ? 32.054 -6.717 -86.700 1.00 79.19 267 ALA A CA 1
ATOM 2054 C C . ALA A 1 267 ? 31.523 -6.496 -85.270 1.00 79.19 267 ALA A C 1
ATOM 2056 O O . ALA A 1 267 ? 30.491 -5.848 -85.080 1.00 79.19 267 ALA A O 1
ATOM 2057 N N . GLY A 1 268 ? 32.230 -7.011 -84.263 1.00 79.44 268 GLY A N 1
ATOM 2058 C CA . GLY A 1 268 ? 31.963 -6.771 -82.850 1.00 79.44 268 GLY A CA 1
ATOM 2059 C C . GLY A 1 268 ? 32.215 -5.318 -82.455 1.00 79.44 268 GLY A C 1
ATOM 2060 O O . GLY A 1 268 ? 31.426 -4.768 -81.690 1.00 79.44 268 GLY A O 1
ATOM 2061 N N . PHE A 1 269 ? 33.233 -4.671 -83.032 1.00 84.06 269 PHE A N 1
ATOM 2062 C CA . PHE A 1 269 ? 33.513 -3.247 -82.817 1.00 84.06 269 PHE A CA 1
ATOM 2063 C C . PHE A 1 269 ? 32.403 -2.356 -83.375 1.00 84.06 269 PHE A C 1
ATOM 2065 O O . PHE A 1 269 ? 31.852 -1.547 -82.631 1.00 84.06 269 PHE A O 1
ATOM 2072 N N . ALA A 1 270 ? 31.991 -2.567 -84.630 1.00 83.69 270 ALA A N 1
ATOM 2073 C CA . ALA A 1 270 ? 30.911 -1.796 -85.255 1.00 83.69 270 ALA A CA 1
ATOM 2074 C C . ALA A 1 270 ? 29.583 -1.875 -84.476 1.00 83.69 270 ALA A C 1
ATOM 2076 O O . ALA A 1 270 ? 28.816 -0.913 -84.439 1.00 83.69 270 ALA A O 1
ATOM 2077 N N . GLY A 1 271 ? 29.317 -3.009 -83.817 1.00 83.69 271 GLY A N 1
ATOM 2078 C CA . GLY A 1 271 ? 28.128 -3.194 -82.991 1.00 83.69 271 GLY A CA 1
ATOM 2079 C C . GLY A 1 271 ? 28.116 -2.372 -81.697 1.00 83.69 271 GLY A C 1
ATOM 2080 O O . GLY A 1 271 ? 27.053 -2.230 -81.095 1.00 83.69 271 GLY A O 1
ATOM 2081 N N . VAL A 1 272 ? 29.250 -1.848 -81.223 1.00 87.00 272 VAL A N 1
ATOM 2082 C CA . VAL A 1 272 ? 29.308 -1.102 -79.951 1.00 87.00 272 VAL A CA 1
ATOM 2083 C C . VAL A 1 272 ? 28.697 0.297 -80.079 1.00 87.00 272 VAL A C 1
ATOM 2085 O O . VAL A 1 272 ? 28.098 0.771 -79.115 1.00 87.00 272 VAL A O 1
ATOM 2088 N N . ASP A 1 273 ? 28.758 0.925 -81.258 1.00 88.44 273 ASP A N 1
ATOM 2089 C CA . ASP A 1 273 ? 28.246 2.289 -81.478 1.00 88.44 273 ASP A CA 1
ATOM 2090 C C . ASP A 1 273 ? 26.769 2.441 -81.089 1.00 88.44 273 ASP A C 1
ATOM 2092 O O . ASP A 1 273 ? 26.404 3.323 -80.312 1.00 88.44 273 ASP A O 1
ATOM 2096 N N . SER A 1 274 ? 25.910 1.534 -81.563 1.00 89.00 274 SER A N 1
ATOM 2097 C CA . SER A 1 274 ? 24.469 1.627 -81.305 1.00 89.00 274 SER A CA 1
ATOM 2098 C C . SER A 1 274 ? 24.143 1.504 -79.815 1.00 89.00 274 SER A C 1
ATOM 2100 O O . SER A 1 274 ? 23.300 2.235 -79.300 1.00 89.00 274 SER A O 1
ATOM 2102 N N . VAL A 1 275 ? 24.841 0.611 -79.105 1.00 90.50 275 VAL A N 1
ATOM 2103 C CA . VAL A 1 275 ? 24.652 0.413 -77.660 1.00 90.50 275 VAL A CA 1
ATOM 2104 C C . VAL A 1 275 ? 25.186 1.618 -76.884 1.00 90.50 275 VAL A C 1
ATOM 2106 O O . VAL A 1 275 ? 24.546 2.082 -75.945 1.00 90.50 275 VAL A O 1
ATOM 2109 N N . HIS A 1 276 ? 26.315 2.185 -77.311 1.00 89.94 276 HIS A N 1
ATOM 2110 C CA . HIS A 1 276 ? 26.896 3.385 -76.715 1.00 89.94 276 HIS A CA 1
ATOM 2111 C C . HIS A 1 276 ? 25.987 4.616 -76.852 1.00 89.94 276 HIS A C 1
ATOM 2113 O O . HIS A 1 276 ? 25.793 5.361 -75.888 1.00 89.94 276 HIS A O 1
ATOM 2119 N N . GLN A 1 277 ? 25.352 4.804 -78.008 1.00 91.31 277 GLN A N 1
ATOM 2120 C CA . GLN A 1 277 ? 24.344 5.851 -78.191 1.00 91.31 277 GLN A CA 1
ATOM 2121 C C . GLN A 1 277 ? 23.126 5.639 -77.280 1.00 91.31 277 GLN A C 1
ATOM 2123 O O . GLN A 1 277 ? 22.605 6.598 -76.701 1.00 91.31 277 GLN A O 1
ATOM 2128 N N . ASP A 1 278 ? 22.687 4.390 -77.111 1.00 92.31 278 ASP A N 1
ATOM 2129 C CA . ASP A 1 278 ? 21.580 4.046 -76.218 1.00 92.31 278 ASP A CA 1
ATOM 2130 C C . ASP A 1 278 ? 21.922 4.290 -74.740 1.00 92.31 278 ASP A C 1
ATOM 2132 O O . ASP A 1 278 ? 21.048 4.742 -73.992 1.00 92.31 278 ASP A O 1
ATOM 2136 N N . VAL A 1 279 ? 23.176 4.074 -74.320 1.00 91.75 279 VAL A N 1
ATOM 2137 C CA . VAL A 1 279 ? 23.669 4.437 -72.977 1.00 91.75 279 VAL A CA 1
ATOM 2138 C C . VAL A 1 279 ? 23.502 5.933 -72.733 1.00 91.75 279 VAL A C 1
ATOM 2140 O O . VAL A 1 279 ? 22.922 6.329 -71.723 1.00 91.75 279 VAL A O 1
ATOM 2143 N N . HIS A 1 280 ? 23.926 6.780 -73.671 1.00 92.12 280 HIS A N 1
ATOM 2144 C CA . HIS A 1 280 ? 23.797 8.233 -73.532 1.00 92.12 280 HIS A CA 1
ATOM 2145 C C . HIS A 1 280 ? 22.338 8.709 -73.558 1.00 92.12 280 HIS A C 1
ATOM 2147 O O . HIS A 1 280 ? 21.944 9.533 -72.731 1.00 92.12 280 HIS A O 1
ATOM 2153 N N . ARG A 1 281 ? 21.495 8.142 -74.433 1.00 93.31 281 ARG A N 1
ATOM 2154 C CA . ARG A 1 281 ? 20.056 8.463 -74.479 1.00 93.31 281 ARG A CA 1
ATOM 2155 C C . ARG A 1 281 ? 19.339 8.067 -73.184 1.00 93.31 281 ARG A C 1
ATOM 2157 O O . ARG A 1 281 ? 18.507 8.821 -72.670 1.00 93.31 281 ARG A O 1
ATOM 2164 N N . THR A 1 282 ? 19.669 6.891 -72.653 1.00 93.56 282 THR A N 1
ATOM 2165 C CA . THR A 1 282 ? 19.124 6.391 -71.383 1.00 93.56 282 THR A CA 1
ATOM 2166 C C . THR A 1 282 ? 19.635 7.233 -70.216 1.00 93.56 282 THR A C 1
ATOM 2168 O O . THR A 1 282 ? 18.838 7.644 -69.379 1.00 93.56 282 THR A O 1
ATOM 2171 N N . GLY A 1 283 ? 20.924 7.586 -70.206 1.00 91.62 283 GLY A N 1
ATOM 2172 C CA . GLY A 1 283 ? 21.528 8.477 -69.215 1.00 91.62 283 GLY A CA 1
ATOM 2173 C C . GLY A 1 283 ? 20.892 9.870 -69.199 1.00 91.62 283 GLY A C 1
ATOM 2174 O O . GLY A 1 283 ? 20.582 10.387 -68.130 1.00 91.62 283 GLY A O 1
ATOM 2175 N N . GLN A 1 284 ? 20.605 10.457 -70.364 1.00 91.75 284 GLN A N 1
ATOM 2176 C CA . GLN A 1 284 ? 19.878 11.728 -70.451 1.00 91.75 284 GLN A CA 1
ATOM 2177 C C . GLN A 1 284 ? 18.467 11.621 -69.869 1.00 91.75 284 GLN A C 1
ATOM 2179 O O . GLN A 1 284 ? 18.076 12.437 -69.035 1.00 91.75 284 GLN A O 1
ATOM 2184 N N . SER A 1 285 ? 17.734 10.578 -70.259 1.00 93.06 285 SER A N 1
ATOM 2185 C CA . SER A 1 285 ? 16.388 10.324 -69.739 1.00 93.06 285 SER A CA 1
ATOM 2186 C C . SER A 1 285 ? 16.403 10.117 -68.219 1.00 93.06 285 SER A C 1
ATOM 2188 O O . SER A 1 285 ? 15.483 10.550 -67.528 1.00 93.06 285 SER A O 1
ATOM 2190 N N . LEU A 1 286 ? 17.450 9.473 -67.691 1.00 92.69 286 LEU A N 1
ATOM 2191 C CA . LEU A 1 286 ? 17.643 9.253 -66.260 1.00 92.69 286 LEU A CA 1
ATOM 2192 C C . LEU A 1 286 ? 17.879 10.578 -65.525 1.00 92.69 286 LEU A C 1
ATOM 2194 O O . LEU A 1 286 ? 17.228 10.839 -64.519 1.00 92.69 286 LEU A O 1
ATOM 2198 N N . VAL A 1 287 ? 18.745 11.453 -66.047 1.00 91.19 287 VAL A N 1
ATOM 2199 C CA . VAL A 1 287 ? 18.981 12.790 -65.472 1.00 91.19 287 VAL A CA 1
ATOM 2200 C C . VAL A 1 287 ? 17.697 13.626 -65.455 1.00 91.19 287 VAL A C 1
ATOM 2202 O O . VAL A 1 287 ? 17.427 14.326 -64.478 1.00 91.19 287 VAL A O 1
ATOM 2205 N N . GLU A 1 288 ? 16.886 13.551 -66.509 1.00 90.75 288 GLU A N 1
ATOM 2206 C CA . GLU A 1 288 ? 15.582 14.218 -66.571 1.00 90.75 288 GLU A CA 1
ATOM 2207 C C . GLU A 1 288 ? 14.593 13.646 -65.543 1.00 90.75 288 GLU A C 1
ATOM 2209 O O . GLU A 1 288 ? 13.934 14.418 -64.846 1.00 90.75 288 GLU A O 1
ATOM 2214 N N . ALA A 1 289 ? 14.536 12.318 -65.385 1.00 91.19 289 ALA A N 1
ATOM 2215 C CA . ALA A 1 289 ? 13.690 11.656 -64.389 1.00 91.19 289 ALA A CA 1
ATOM 2216 C C . ALA A 1 289 ? 14.086 12.023 -62.947 1.00 91.19 289 ALA A C 1
ATOM 2218 O O . ALA A 1 289 ? 13.213 12.345 -62.137 1.00 91.19 289 ALA A O 1
ATOM 2219 N N . ILE A 1 290 ? 15.391 12.082 -62.654 1.00 89.88 290 ILE A N 1
ATOM 2220 C CA . ILE A 1 290 ? 15.924 12.535 -61.359 1.00 89.88 290 ILE A CA 1
ATOM 2221 C C . ILE A 1 290 ? 15.512 13.988 -61.089 1.00 89.88 290 ILE A C 1
ATOM 2223 O O . ILE A 1 290 ? 15.021 14.301 -60.006 1.00 89.88 290 ILE A O 1
ATOM 2227 N N . ARG A 1 291 ? 15.652 14.885 -62.078 1.00 88.44 291 ARG A N 1
ATOM 2228 C CA . ARG A 1 291 ? 15.232 16.297 -61.952 1.00 88.44 291 ARG A CA 1
ATOM 2229 C C . ARG A 1 291 ? 13.728 16.446 -61.733 1.00 88.44 291 ARG A C 1
ATOM 2231 O O . ARG A 1 291 ? 13.314 17.354 -61.017 1.00 88.44 291 ARG A O 1
ATOM 2238 N N . ALA A 1 292 ? 12.929 15.582 -62.352 1.00 91.25 292 ALA A N 1
ATOM 2239 C CA . ALA A 1 292 ? 11.478 15.559 -62.197 1.00 91.25 292 ALA A CA 1
ATOM 2240 C C . ALA A 1 292 ? 11.016 14.914 -60.876 1.00 91.25 292 ALA A C 1
ATOM 2242 O O . ALA A 1 292 ? 9.843 15.030 -60.527 1.00 91.25 292 ALA A O 1
ATOM 2243 N N . GLY A 1 293 ? 11.911 14.245 -60.141 1.00 89.81 293 GLY A N 1
ATOM 2244 C CA . GLY A 1 293 ? 11.578 13.536 -58.908 1.00 89.81 293 GLY A CA 1
ATOM 2245 C C . GLY A 1 293 ? 10.808 12.224 -59.118 1.00 89.81 293 GLY A C 1
ATOM 2246 O O . GLY A 1 293 ? 10.206 11.721 -58.171 1.00 89.81 293 GLY A O 1
ATOM 2247 N N . ASP A 1 294 ? 10.811 11.658 -60.329 1.00 92.56 294 ASP A N 1
ATOM 2248 C CA . ASP A 1 294 ? 10.052 10.447 -60.673 1.00 92.56 294 ASP A CA 1
ATOM 2249 C C . ASP A 1 294 ? 10.834 9.186 -60.276 1.00 92.56 294 ASP A C 1
ATOM 2251 O O . ASP A 1 294 ? 11.644 8.662 -61.042 1.00 92.56 294 ASP A O 1
ATOM 2255 N N . ALA A 1 295 ? 10.619 8.705 -59.050 1.00 89.75 295 ALA A N 1
ATOM 2256 C CA . ALA A 1 295 ? 11.351 7.567 -58.491 1.00 89.75 295 ALA A CA 1
ATOM 2257 C C . ALA A 1 295 ? 11.153 6.253 -59.274 1.00 89.75 295 ALA A C 1
ATOM 2259 O O . ALA A 1 295 ? 12.100 5.480 -59.418 1.00 89.75 295 ALA A O 1
ATOM 2260 N N . ALA A 1 296 ? 9.951 6.004 -59.808 1.00 91.56 296 ALA A N 1
ATOM 2261 C CA . ALA A 1 296 ? 9.652 4.775 -60.543 1.00 91.56 296 ALA A CA 1
ATOM 2262 C C . ALA A 1 296 ? 10.407 4.742 -61.877 1.00 91.56 296 ALA A C 1
ATOM 2264 O O . ALA A 1 296 ? 11.113 3.778 -62.176 1.00 91.56 296 ALA A O 1
ATOM 2265 N N . ARG A 1 297 ? 10.333 5.842 -62.632 1.00 92.88 297 ARG A N 1
ATOM 2266 C CA . ARG A 1 297 ? 11.059 5.988 -63.895 1.00 92.88 297 ARG A CA 1
ATOM 2267 C C . ARG A 1 297 ? 12.573 6.045 -63.690 1.00 92.88 297 ARG A C 1
ATOM 2269 O O . ARG A 1 297 ? 13.323 5.550 -64.525 1.00 92.88 297 ARG A O 1
ATOM 2276 N N . THR A 1 298 ? 13.026 6.614 -62.573 1.00 93.19 298 THR A N 1
ATOM 2277 C CA . THR A 1 298 ? 14.447 6.665 -62.193 1.00 93.19 298 THR A CA 1
ATOM 2278 C C . THR A 1 298 ? 15.001 5.258 -61.957 1.00 93.19 298 THR A C 1
ATOM 2280 O O . THR A 1 298 ? 16.045 4.921 -62.508 1.00 93.19 298 THR A O 1
ATOM 2283 N N . ALA A 1 299 ? 14.285 4.407 -61.214 1.00 91.88 299 ALA A N 1
ATOM 2284 C CA . ALA A 1 299 ? 14.686 3.019 -60.976 1.00 91.88 299 ALA A CA 1
ATOM 2285 C C . ALA A 1 299 ? 14.694 2.175 -62.266 1.00 91.88 299 ALA A C 1
ATOM 2287 O O . ALA A 1 299 ? 15.641 1.425 -62.505 1.00 91.88 299 ALA A O 1
ATOM 2288 N N . GLU A 1 300 ? 13.679 2.330 -63.124 1.00 95.56 300 GLU A N 1
ATOM 2289 C CA . GLU A 1 300 ? 13.607 1.644 -64.423 1.00 95.56 300 GLU A CA 1
ATOM 2290 C C . GLU A 1 300 ? 14.788 2.024 -65.330 1.00 95.56 300 GLU A C 1
ATOM 2292 O O . GLU A 1 300 ? 15.486 1.158 -65.863 1.00 95.56 300 GLU A O 1
ATOM 2297 N N . LEU A 1 301 ? 15.040 3.327 -65.487 1.00 95.25 301 LEU A N 1
ATOM 2298 C CA . LEU A 1 301 ? 16.113 3.830 -66.340 1.00 95.25 301 LEU A CA 1
ATOM 2299 C C . LEU A 1 301 ? 17.501 3.506 -65.777 1.00 95.25 301 LEU A C 1
ATOM 2301 O O . LEU A 1 301 ? 18.406 3.246 -66.565 1.00 95.25 301 LEU A O 1
ATOM 2305 N N . ALA A 1 302 ? 17.666 3.475 -64.452 1.00 92.69 302 ALA A N 1
ATOM 2306 C CA . ALA A 1 302 ? 18.899 3.035 -63.802 1.00 92.69 302 ALA A CA 1
ATOM 2307 C C . ALA A 1 302 ? 19.206 1.563 -64.126 1.00 92.69 302 ALA A C 1
ATOM 2309 O O . ALA A 1 302 ? 20.291 1.262 -64.618 1.00 92.69 302 ALA A O 1
ATOM 2310 N N . SER A 1 303 ? 18.227 0.667 -63.967 1.00 93.44 303 SER A N 1
ATOM 2311 C CA . SER A 1 303 ? 18.393 -0.754 -64.307 1.00 93.44 303 SER A CA 1
ATOM 2312 C C . SER A 1 303 ? 18.664 -0.967 -65.803 1.00 93.44 303 SER A C 1
ATOM 2314 O O . SER A 1 303 ? 19.516 -1.770 -66.185 1.00 93.44 303 SER A O 1
ATOM 2316 N N . ARG A 1 304 ? 17.995 -0.202 -66.676 1.00 94.62 304 ARG A N 1
ATOM 2317 C CA . ARG A 1 304 ? 18.265 -0.236 -68.119 1.00 94.62 304 ARG A CA 1
ATOM 2318 C C . ARG A 1 304 ? 19.675 0.254 -68.457 1.00 94.62 304 ARG A C 1
ATOM 2320 O O . ARG A 1 304 ? 20.312 -0.310 -69.344 1.00 94.62 304 ARG A O 1
ATOM 2327 N N . LEU A 1 305 ? 20.146 1.307 -67.790 1.00 92.62 305 LEU A N 1
ATOM 2328 C CA . LEU A 1 305 ? 21.484 1.860 -67.989 1.00 92.62 305 LEU A CA 1
ATOM 2329 C C . LEU A 1 305 ? 22.570 0.857 -67.575 1.00 92.62 305 LEU A C 1
ATOM 2331 O O . LEU A 1 305 ? 23.538 0.696 -68.315 1.00 92.62 305 LEU A O 1
ATOM 2335 N N . GLU A 1 306 ? 22.380 0.149 -66.457 1.00 90.44 306 GLU A N 1
ATOM 2336 C CA . GLU A 1 306 ? 23.248 -0.961 -66.029 1.00 90.44 306 GLU A CA 1
ATOM 2337 C C . GLU A 1 306 ? 23.320 -2.058 -67.101 1.00 90.44 306 GLU A C 1
ATOM 2339 O O . GLU A 1 306 ? 24.407 -2.383 -67.571 1.00 90.44 306 GLU A O 1
ATOM 2344 N N . GLY A 1 307 ? 22.177 -2.547 -67.597 1.00 92.50 307 GLY A N 1
ATOM 2345 C CA . GLY A 1 307 ? 22.171 -3.599 -68.624 1.00 92.50 307 GLY A CA 1
ATOM 2346 C C . GLY A 1 307 ? 22.823 -3.185 -69.954 1.00 92.50 307 GLY A C 1
ATOM 2347 O O . GLY A 1 307 ? 23.477 -3.994 -70.620 1.00 92.50 307 GLY A O 1
ATOM 2348 N N . LEU A 1 308 ? 22.686 -1.915 -70.351 1.00 91.69 308 LEU A N 1
ATOM 2349 C CA . LEU A 1 308 ? 23.387 -1.377 -71.521 1.00 91.69 308 LEU A CA 1
ATOM 2350 C C . LEU A 1 308 ? 24.901 -1.258 -71.277 1.00 91.69 308 LEU A C 1
ATOM 2352 O O . LEU A 1 308 ? 25.677 -1.549 -72.187 1.00 91.69 308 LEU A O 1
ATOM 2356 N N . SER A 1 309 ? 25.315 -0.880 -70.062 1.00 88.75 309 SER A N 1
ATOM 2357 C CA . SER A 1 309 ? 26.723 -0.868 -69.646 1.00 88.75 309 SER A CA 1
ATOM 2358 C C . SER A 1 309 ? 27.354 -2.248 -69.779 1.00 88.75 309 SER A C 1
ATOM 2360 O O . SER A 1 309 ? 28.404 -2.382 -70.404 1.00 88.75 309 SER A O 1
ATOM 2362 N N . ASP A 1 310 ? 26.698 -3.269 -69.228 1.00 88.38 310 ASP A N 1
ATOM 2363 C CA . ASP A 1 310 ? 27.186 -4.650 -69.255 1.00 88.38 310 ASP A CA 1
ATOM 2364 C C . ASP A 1 310 ? 27.335 -5.142 -70.699 1.00 88.38 310 ASP A C 1
ATOM 2366 O O . ASP A 1 310 ? 28.356 -5.714 -71.073 1.00 88.38 310 ASP A O 1
ATOM 2370 N N . THR A 1 311 ? 26.373 -4.793 -71.561 1.00 88.94 311 THR A N 1
ATOM 2371 C CA . THR A 1 311 ? 26.421 -5.127 -72.991 1.00 88.94 311 THR A CA 1
ATOM 2372 C C . THR A 1 311 ? 27.625 -4.498 -73.706 1.00 88.94 311 THR A C 1
ATOM 2374 O O . THR A 1 311 ? 28.214 -5.132 -74.585 1.00 88.94 311 THR A O 1
ATOM 2377 N N . ILE A 1 312 ? 27.993 -3.252 -73.379 1.00 86.12 312 ILE A N 1
ATOM 2378 C CA . ILE A 1 312 ? 29.194 -2.608 -73.938 1.00 86.12 312 ILE A CA 1
ATOM 2379 C C . ILE A 1 312 ? 30.445 -3.334 -73.451 1.00 86.12 312 ILE A C 1
ATOM 2381 O O . ILE A 1 312 ? 31.316 -3.652 -74.261 1.00 86.12 312 ILE A O 1
ATOM 2385 N N . THR A 1 313 ? 30.523 -3.633 -72.158 1.00 83.75 313 THR A N 1
ATOM 2386 C CA . THR A 1 313 ? 31.683 -4.307 -71.573 1.00 83.75 313 THR A CA 1
ATOM 2387 C C . THR A 1 313 ? 31.899 -5.688 -72.154 1.00 83.75 313 THR A C 1
ATOM 2389 O O . THR A 1 313 ? 33.007 -5.968 -72.598 1.00 83.75 313 THR A O 1
ATOM 2392 N N . ASP A 1 314 ? 30.863 -6.519 -72.236 1.00 85.88 314 ASP A N 1
ATOM 2393 C CA . ASP A 1 314 ? 30.976 -7.873 -72.781 1.00 85.88 314 ASP A CA 1
ATOM 2394 C C . ASP A 1 314 ? 31.534 -7.858 -74.212 1.00 85.88 314 ASP A C 1
ATOM 2396 O O . ASP A 1 314 ? 32.394 -8.666 -74.578 1.00 85.88 314 ASP A O 1
ATOM 2400 N N . ARG A 1 315 ? 31.089 -6.891 -75.027 1.00 85.56 315 ARG A N 1
ATOM 2401 C CA . ARG A 1 315 ? 31.571 -6.706 -76.404 1.00 85.56 315 ARG A CA 1
ATOM 2402 C C . ARG A 1 315 ? 33.023 -6.239 -76.443 1.00 85.56 315 ARG A C 1
ATOM 2404 O O . ARG A 1 315 ? 33.805 -6.750 -77.243 1.00 85.56 315 ARG A O 1
ATOM 2411 N N . LEU A 1 316 ? 33.400 -5.295 -75.585 1.00 82.31 316 LEU A N 1
ATOM 2412 C CA . LEU A 1 316 ? 34.770 -4.784 -75.518 1.00 82.31 316 LEU A CA 1
ATOM 2413 C C . LEU A 1 316 ? 35.747 -5.811 -74.944 1.00 82.31 316 LEU A C 1
ATOM 2415 O O . LEU A 1 316 ? 36.858 -5.929 -75.449 1.00 82.31 316 LEU A O 1
ATOM 2419 N N . GLU A 1 317 ? 35.352 -6.599 -73.947 1.00 82.12 317 GLU A N 1
ATOM 2420 C CA . GLU A 1 317 ? 36.163 -7.708 -73.446 1.00 82.12 317 GLU A CA 1
ATOM 2421 C C . GLU A 1 317 ? 36.386 -8.772 -74.520 1.00 82.12 317 GLU A C 1
ATOM 2423 O O . GLU A 1 317 ? 37.500 -9.281 -74.663 1.00 82.12 317 GLU A O 1
ATOM 2428 N N . ALA A 1 318 ? 35.350 -9.098 -75.298 1.00 81.62 318 ALA A N 1
ATOM 2429 C CA . ALA A 1 318 ? 35.472 -10.021 -76.419 1.00 81.62 318 ALA A CA 1
ATOM 2430 C C . ALA A 1 318 ? 36.462 -9.509 -77.479 1.00 81.62 318 ALA A C 1
ATOM 2432 O O . ALA A 1 318 ? 37.239 -10.306 -78.001 1.00 81.62 318 ALA A O 1
ATOM 2433 N N . LEU A 1 319 ? 36.483 -8.198 -77.745 1.00 77.19 319 LEU A N 1
ATOM 2434 C CA . LEU A 1 319 ? 37.471 -7.549 -78.616 1.00 77.19 319 LEU A CA 1
ATOM 2435 C C . LEU A 1 319 ? 38.879 -7.573 -78.010 1.00 77.19 319 LEU A C 1
ATOM 2437 O O . LEU A 1 319 ? 39.848 -7.890 -78.693 1.00 77.19 319 LEU A O 1
ATOM 2441 N N . MET A 1 320 ? 39.010 -7.295 -76.711 1.00 74.88 320 MET A N 1
ATOM 2442 C CA . MET A 1 320 ? 40.302 -7.281 -76.019 1.00 74.88 320 MET A CA 1
ATOM 2443 C C . MET A 1 320 ? 40.987 -8.648 -75.996 1.00 74.88 320 MET A C 1
ATOM 2445 O O . MET A 1 320 ? 42.211 -8.705 -76.028 1.00 74.88 320 MET A O 1
ATOM 2449 N N . ARG A 1 321 ? 40.220 -9.744 -75.966 1.00 78.19 321 ARG A N 1
ATOM 2450 C CA . ARG A 1 321 ? 40.757 -11.116 -76.048 1.00 78.19 321 ARG A CA 1
ATOM 2451 C C . ARG A 1 321 ? 41.317 -11.469 -77.433 1.00 78.19 321 ARG A C 1
ATOM 2453 O O . ARG A 1 321 ? 41.982 -12.491 -77.555 1.00 78.19 321 ARG A O 1
ATOM 2460 N N . GLN A 1 322 ? 41.036 -10.662 -78.458 1.00 69.69 322 GLN A N 1
ATOM 2461 C CA . GLN A 1 322 ? 41.532 -10.849 -79.828 1.00 69.69 322 GLN A CA 1
ATOM 2462 C C . GLN A 1 322 ? 42.822 -10.062 -80.108 1.00 69.69 322 GLN A C 1
ATOM 2464 O O . GLN A 1 322 ? 43.460 -10.282 -81.136 1.00 69.69 322 GLN A O 1
ATOM 2469 N N . ILE A 1 323 ? 43.210 -9.159 -79.201 1.00 65.25 323 ILE A N 1
ATOM 2470 C CA . ILE A 1 323 ? 44.490 -8.450 -79.250 1.00 65.25 323 ILE A CA 1
ATOM 2471 C C . ILE A 1 323 ? 45.578 -9.420 -78.747 1.00 65.25 323 ILE A C 1
ATOM 2473 O O . ILE A 1 323 ? 45.403 -9.967 -77.655 1.00 65.25 323 ILE A O 1
ATOM 2477 N N . PRO A 1 324 ? 46.658 -9.670 -79.511 1.00 54.56 324 PRO A N 1
ATOM 2478 C CA . PRO A 1 324 ? 47.763 -10.527 -79.077 1.00 54.56 324 PRO A CA 1
ATOM 2479 C C . PRO A 1 324 ? 48.568 -9.932 -77.915 1.00 54.56 324 PRO A C 1
ATOM 2481 O O . PRO A 1 324 ? 48.675 -8.687 -77.821 1.00 54.56 324 PRO A O 1
#

InterPro domains:
  IPR025991 Chemoreceptor zinc-binding domain [PF13682] (222-286)
  IPR027065 Lon protease [PTHR10046] (1-94)
  IPR027417 P-loop containing nucleoside triphosphate hydrolase [SSF52540] (25-95)
  IPR054594 Lon protease, AAA+ ATPase lid domain [PF22667] (47-93)

Foldseek 3Di:
DDDDDDPDPPDPPVVVVVDDDDDDWFDDLVRLLVCCVPPLLVVLCVVLVHDPVQDDDDSVNLSCCCPPQDDDSYCPSVSVVSNVVNNVSSVVVVVVVVVVVVVVVVVVVVVVVVVVVVVVVVVVVVVVVVVVVVVVVVVVVVVVVVVVVVVVVVVVVVVVVVVVVVVVVVVVVVVVVVVVVVVVVVVVVVVVVVVVVVVVVLVVQCPDPDLLSVQVSLLVQVVVVLVVLLVCLVVLHQDPDDLQDLCPGSNNVSLVDVVCVPCVVPPLSVVLVVLSNVLSVLSVQLNVCSVVVPSVSNVVSSVVNVVSSVSNVVSVVVVSVVPD

Sequence (324 aa):
MFVATANTLNIPAPLMDRMEIIRLSGYTEDEKVSIAERYLVPKQMAANGLKPEECAISESALRDIVRYYTREAGVRSLERELGNLARKTARITHEIEELTHSLRDQSSDVGADMARSVHRAQRVGALVTNTGNTLGQVGAMLTEVRAVTGEQTGLMRQLTSDADRQRQDAGQAAELLQVLVQRFAATMTLIRDAREQLETGVTAVSKSSDAAVTLRVSLAMHYQWIGALLAAAQKQERVDMDVSNFHGCFFGKWYFGAGAQHFGSDAGFAGVDSVHQDVHRTGQSLVEAIRAGDAARTAELASRLEGLSDTITDRLEALMRQIP

pLDDT: mean 85.83, std 8.01, range [54.56, 95.56]